Protein 2A6B (pdb70)

B-factor: mean 24.76, std 9.09, range [12.51, 61.25]

Secondary structure (DSSP, 8-state):
----SS--HHHHHHHHHTTHHHHHHHHT-HHHHHHHHT---HHHHHHHHHHHHHHHHHHH--HHHHHH-S-HHHHHHHHHHHHHIIIIIHHHHHHHHHHTT--HHHHHTSPPPHHHHHHHH--HHHHHT-HHHHH--HHHHHHHHHHHT-SSPPPSSHHHHHHHHTT-SHHHHHHHHHHHHHHHHHHTT-TTHHHHHHHHHHHHHHHHHHHHGGG-

Radius of gyration: 16.71 Å; Cα contacts (8 Å, |Δi|>4): 219; chains: 1; bounding box: 31×40×45 Å

Sequence (216 aa):
TQDDYAFQPGLTVGELLKSSQKDWQAAINHRFVKELFAGTIENKVLKDYLIQDYHFFDAFLSLLGACVAHADKLESKLRFAKQLGFLEADEDGYFQKAFKELKVAENDYLEVTLHPVTKAFQDLYSAVASSDYAHLLVLVIAEGLYLDWGSKDLALPEVYIHSEWINLHRGPFFAEEWVQFLVDELNRVGKNREDLTELQQRWNQAVALELAFFDIGYD

Nearest PDB structures (foldseek):
  2a6b-assembly1_A-2  TM=1.005E+00  e=7.314E-29  Streptococcus pneumoniae R6
  1z72-assembly1_A  TM=9.913E-01  e=2.217E-26  Streptococcus pneumoniae TIGR4
  1z72-assembly1_B  TM=9.838E-01  e=2.897E-26  Streptococcus pneumoniae TIGR4
  3mvu-assembly1_A  TM=8.433E-01  e=9.908E-08  Ruegeria sp. TM1040
  1udd-assembly1_D  TM=8.295E-01  e=3.684E-06  Pyrococcus horikoshii OT3

InterPro domains:
  IPR004305 Thiaminase-2/PQQC [PF03070] (22-220)
  IPR016084 Haem oxygenase-like, multi-helical [G3DSA:1.20.910.10] (1-222)
  IPR016084 Haem oxygenase-like, multi-helical [SSF48613] (9-220)
  IPR026285 TenA_E protein [PIRSF003170] (13-219)
  IPR050967 Thiamine Salvage Pathway TenA [PTHR43198] (13-218)

Foldseek 3Di:
DDDFLADQPDLSVVLCPVQVVLLVCLLPDPLLVCLQVVNDDLLLLVQLLLLVVLVVVLLLLCVLCLVQPPDPVSNVLSVVVSVVCVPQVVVLSVVSCVVSVQDPVVSVPDDHDVLSVVLSVLVVLSVVSDNLSSLLCLLVLRSLLRNLADPGHGDDDCNRRSSSVVNYDDVSRVSSNSSSVSNCVVVVDDPVSVVSSVSNNVNSNSSSVSSCRSVD

Solvent-accessible surface area: 9940 Å² total

Organism: Streptococcus pneumoniae (strain ATCC BAA-255 / R6) (NCBI:txid171101)

Structure (mmCIF, N/CA/C/O backbone):
data_2A6B
#
_entry.id   2A6B
#
_cell.length_a   119.908
_cell.length_b   119.908
_cell.length_c   47.105
_cell.angle_alpha   90.000
_cell.angle_beta   90.000
_cell.angle_gamma   90.000
#
_symmetry.space_group_name_H-M   'P 4 21 2'
#
loop_
_entity.id
_entity.type
_entity.pdbx_description
1 polymer 'hypothetical protein spr0628'
2 water water
#
loop_
_atom_site.group_PDB
_atom_site.id
_atom_site.type_symbol
_atom_site.label_atom_id
_atom_site.label_alt_id
_atom_site.label_comp_id
_atom_site.label_asym_id
_atom_site.label_entity_id
_atom_site.label_seq_id
_atom_site.pdbx_PDB_ins_code
_atom_site.Cartn_x
_atom_site.Cartn_y
_atom_site.Cartn_z
_atom_site.occupancy
_atom_site.B_iso_or_equiv
_atom_site.auth_seq_id
_atom_site.auth_comp_id
_atom_site.auth_asym_id
_atom_site.auth_atom_id
_atom_site.pdbx_PDB_model_num
ATOM 1 N N . THR A 1 15 ? 10.853 51.592 3.891 1.00 50.46 3 THR A N 1
ATOM 2 C CA . THR A 1 15 ? 10.903 53.075 4.056 1.00 50.07 3 THR A CA 1
ATOM 3 C C . THR A 1 15 ? 11.699 53.464 5.297 1.00 45.97 3 THR A C 1
ATOM 4 O O . THR A 1 15 ? 12.506 54.395 5.235 1.00 48.23 3 THR A O 1
ATOM 8 N N . GLN A 1 16 ? 11.467 52.770 6.420 1.00 38.94 4 GLN A N 1
ATOM 9 C CA . GLN A 1 16 ? 12.135 53.131 7.665 1.00 34.43 4 GLN A CA 1
ATOM 10 C C . GLN A 1 16 ? 13.634 52.954 7.511 1.00 31.67 4 GLN A C 1
ATOM 11 O O . GLN A 1 16 ? 14.089 51.927 7.027 1.00 32.15 4 GLN A O 1
ATOM 17 N N . ASP A 1 17 ? 14.378 53.978 7.920 1.00 28.29 5 ASP A N 1
ATOM 18 C CA A ASP A 1 17 ? 15.829 53.913 7.901 0.50 24.81 5 ASP A CA 1
ATOM 19 C CA B ASP A 1 17 ? 15.827 53.972 7.920 0.50 25.16 5 ASP A CA 1
ATOM 20 C C . ASP A 1 17 ? 16.303 53.395 9.245 1.00 23.21 5 ASP A C 1
ATOM 21 O O . ASP A 1 17 ? 15.680 53.644 10.287 1.00 23.95 5 ASP A O 1
ATOM 30 N N . TYR A 1 18 ? 17.394 52.637 9.181 1.00 21.40 6 TYR A N 1
ATOM 31 C CA . TYR A 1 18 ? 18.057 52.089 10.350 1.00 19.79 6 TYR A CA 1
ATOM 32 C C . TYR A 1 18 ? 19.554 52.374 10.225 1.00 20.46 6 TYR A C 1
ATOM 33 O O . TYR A 1 18 ? 20.072 52.659 9.140 1.00 20.30 6 TYR A O 1
ATOM 42 N N . ALA A 1 19 ? 20.248 52.263 11.343 1.00 20.07 7 ALA A N 1
ATOM 43 C CA . ALA A 1 19 ? 21.686 52.501 11.388 1.00 20.62 7 ALA A CA 1
ATOM 44 C C . ALA A 1 19 ? 22.482 51.415 10.656 1.00 22.34 7 ALA A C 1
ATOM 45 O O . ALA A 1 19 ? 23.644 51.629 10.334 1.00 28.88 7 ALA A O 1
ATOM 47 N N . PHE A 1 20 ? 21.843 50.279 10.373 1.00 18.98 8 PHE A N 1
ATOM 48 C CA . PHE A 1 20 ? 22.424 49.160 9.608 1.00 17.89 8 PHE A CA 1
ATOM 49 C C . PHE A 1 20 ? 21.562 48.947 8.371 1.00 18.97 8 PHE A C 1
ATOM 50 O O . PHE A 1 20 ? 20.484 49.553 8.250 1.00 18.85 8 PHE A O 1
ATOM 58 N N . GLN A 1 21 ? 22.044 48.115 7.455 1.00 19.23 9 GLN A N 1
ATOM 59 C CA . GLN A 1 21 ? 21.342 47.809 6.183 1.00 18.74 9 GLN A CA 1
ATOM 60 C C . GLN A 1 21 ? 20.646 46.484 6.399 1.00 20.31 9 GLN A C 1
ATOM 61 O O . GLN A 1 21 ? 21.312 45.449 6.521 1.00 20.08 9 GLN A O 1
ATOM 67 N N . PRO A 1 22 ? 19.305 46.506 6.545 1.00 20.74 10 PRO A N 1
ATOM 68 C CA . PRO A 1 22 ? 18.614 45.271 6.927 1.00 20.53 10 PRO A CA 1
ATOM 69 C C . PRO A 1 22 ? 18.639 44.115 5.934 1.00 21.56 10 PRO A C 1
ATOM 70 O O . PRO A 1 22 ? 18.546 42.973 6.344 1.00 20.60 10 PRO A O 1
ATOM 74 N N . GLY A 1 23 ? 18.759 44.369 4.637 1.00 19.89 11 GLY A N 1
ATOM 75 C CA . GLY A 1 23 ? 18.650 43.265 3.686 1.00 19.88 11 GLY A CA 1
ATOM 76 C C . GLY A 1 23 ? 17.264 42.616 3.678 1.00 21.46 11 GLY A C 1
ATOM 77 O O . GLY A 1 23 ? 16.287 43.200 4.127 1.00 23.64 11 GLY A O 1
ATOM 78 N N . LEU A 1 24 ? 17.192 41.388 3.188 1.00 23.52 12 LEU A N 1
ATOM 79 C CA . LEU A 1 24 ? 15.905 40.778 2.891 1.00 23.74 12 LEU A CA 1
ATOM 80 C C . LEU A 1 24 ? 15.211 40.215 4.111 1.00 22.05 12 LEU A C 1
ATOM 81 O O . LEU A 1 24 ? 14.087 40.618 4.424 1.00 23.13 12 LEU A O 1
ATOM 86 N N . THR A 1 25 ? 15.868 39.268 4.780 1.00 20.75 13 THR A N 1
ATOM 87 C CA . THR 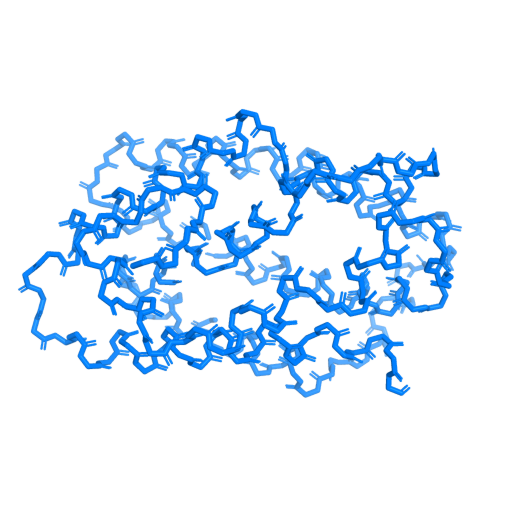A 1 25 ? 15.229 38.570 5.884 1.00 19.70 13 THR A CA 1
ATOM 88 C C . THR A 1 25 ? 15.049 39.465 7.104 1.00 18.94 13 THR A C 1
ATOM 89 O O . THR A 1 25 ? 13.955 39.531 7.665 1.00 18.31 13 THR A O 1
ATOM 93 N N . VAL A 1 26 ? 16.101 40.155 7.516 1.00 18.60 14 VAL A N 1
ATOM 94 C CA . VAL A 1 26 ? 15.971 41.086 8.628 1.00 18.48 14 VAL A CA 1
ATOM 95 C C . VAL A 1 26 ? 14.994 42.232 8.274 1.00 19.84 14 VAL A C 1
ATOM 96 O O . VAL A 1 26 ? 14.191 42.643 9.102 1.00 19.78 14 VAL A O 1
ATOM 100 N N . GLY A 1 27 ? 15.062 42.714 7.045 1.00 20.10 15 GLY A N 1
ATOM 101 C CA . GLY A 1 27 ? 14.100 43.716 6.549 1.00 21.37 15 GLY A CA 1
ATOM 102 C C . GLY A 1 27 ? 12.647 43.277 6.691 1.00 19.38 15 GLY A C 1
ATOM 103 O O . GLY A 1 27 ? 11.799 44.051 7.122 1.00 21.70 15 GLY A O 1
ATOM 104 N N . GLU A 1 28 ? 12.372 42.025 6.360 1.00 18.58 16 GLU A N 1
ATOM 105 C CA . GLU A 1 28 ? 11.024 41.477 6.532 1.00 21.06 16 GLU A CA 1
ATOM 106 C C . GLU A 1 28 ? 10.652 41.382 8.005 1.00 20.77 16 GLU A C 1
ATOM 107 O O . GLU A 1 28 ? 9.554 41.772 8.396 1.00 20.44 16 GLU A O 1
ATOM 113 N N . LEU A 1 29 ? 11.572 40.888 8.834 1.00 19.76 17 LEU A N 1
ATOM 114 C CA . LEU A 1 29 ? 11.287 40.761 10.260 1.00 19.59 17 LEU A CA 1
ATOM 115 C C . LEU A 1 29 ? 10.967 42.103 10.929 1.00 20.85 17 LEU A C 1
ATOM 116 O O . LEU A 1 29 ? 10.110 42.191 11.821 1.00 20.82 17 LEU A O 1
ATOM 121 N N . LEU A 1 30 ? 11.683 43.138 10.521 1.00 18.88 18 LEU A N 1
ATOM 122 C CA . LEU A 1 30 ? 11.512 44.475 11.080 1.00 19.95 18 LEU A CA 1
ATOM 123 C C . LEU A 1 30 ? 10.119 45.067 10.838 1.00 19.24 18 LEU A C 1
ATOM 124 O O . LEU A 1 30 ? 9.642 45.901 11.608 1.00 21.73 18 LEU A O 1
ATOM 129 N N . LYS A 1 31 ? 9.449 44.630 9.785 1.00 20.61 19 LYS A N 1
ATOM 130 C CA . LYS A 1 31 ? 8.199 45.313 9.416 1.00 22.14 19 LYS A CA 1
ATOM 131 C C . LYS A 1 31 ? 7.133 45.239 10.509 1.00 22.18 19 LYS A C 1
ATOM 132 O O . LYS A 1 31 ? 6.367 46.196 10.720 1.00 23.52 19 LYS A O 1
ATOM 138 N N . SER A 1 32 ? 7.065 44.115 11.216 1.00 18.52 20 SER A N 1
ATOM 139 C CA . SER A 1 32 ? 5.992 43.927 12.181 1.00 22.60 20 SER A CA 1
ATOM 140 C C . SER A 1 32 ? 6.322 44.486 13.565 1.00 23.10 20 SER A C 1
ATOM 141 O O . SER A 1 32 ? 5.459 44.504 14.436 1.00 24.99 20 SER A O 1
ATOM 145 N N . SER A 1 33 ? 7.552 44.946 13.779 1.00 19.50 21 SER A N 1
ATOM 146 C CA . SER A 1 33 ? 7.932 45.470 15.099 1.00 18.65 21 SER A CA 1
ATOM 147 C C . SER A 1 33 ? 8.194 46.980 15.103 1.00 18.79 21 SER A C 1
ATOM 148 O O . SER A 1 33 ? 8.742 47.516 16.049 1.00 17.79 21 SER A O 1
ATOM 151 N N . GLN A 1 34 ? 7.797 47.664 14.025 1.00 19.59 22 GLN A N 1
ATOM 152 C CA . GLN A 1 34 ? 8.151 49.075 13.816 1.00 21.38 22 GLN A CA 1
ATOM 153 C C . GLN A 1 34 ? 7.763 50.013 14.926 1.00 20.87 22 GLN A C 1
ATOM 154 O O . GLN A 1 34 ? 8.575 50.854 15.337 1.00 21.07 22 GLN A O 1
ATOM 160 N N . LYS A 1 35 ? 6.522 49.916 15.392 1.00 21.40 23 LYS A N 1
ATOM 161 C CA . LYS A 1 35 ? 6.064 50.822 16.437 1.00 23.95 23 LYS A CA 1
ATOM 162 C C . LYS A 1 35 ? 6.849 50.664 17.735 1.00 20.66 23 LYS A C 1
ATOM 163 O O . LYS A 1 35 ? 7.286 51.672 18.308 1.00 20.72 23 LYS A O 1
ATOM 169 N N . ASP A 1 36 ? 7.074 49.418 18.167 1.00 18.42 24 ASP A N 1
ATOM 170 C CA . ASP A 1 36 ? 7.866 49.146 19.352 1.00 19.32 24 ASP A CA 1
ATOM 171 C C . ASP A 1 36 ? 9.312 49.613 19.173 1.00 18.23 24 ASP A C 1
ATOM 172 O O . ASP A 1 36 ? 9.922 50.165 20.095 1.00 17.11 24 ASP A O 1
ATOM 177 N N . TRP A 1 37 ? 9.860 49.345 17.999 1.00 16.71 25 TRP A N 1
ATOM 178 C CA . TRP A 1 37 ? 11.278 49.684 17.709 1.00 18.10 25 TRP A CA 1
ATOM 179 C C . TRP A 1 37 ? 11.489 51.196 17.815 1.00 17.65 25 TRP A C 1
ATOM 180 O O . TRP A 1 37 ? 12.384 51.679 18.505 1.00 17.41 25 TRP A O 1
ATOM 191 N N . GLN A 1 38 ? 10.632 51.956 17.143 1.00 18.50 26 GLN A N 1
ATOM 192 C CA . GLN A 1 38 ? 10.753 53.415 17.165 1.00 17.20 26 GLN A CA 1
ATOM 193 C C . GLN A 1 38 ? 10.510 53.978 18.546 1.00 19.95 26 GLN A C 1
ATOM 194 O O . GLN A 1 38 ? 11.203 54.900 18.958 1.00 21.71 26 GLN A O 1
ATOM 200 N N . ALA A 1 39 ? 9.553 53.405 19.282 1.00 19.18 27 ALA A N 1
ATOM 201 C CA . ALA A 1 39 ? 9.276 53.842 20.660 1.00 20.02 27 ALA A CA 1
ATOM 202 C C . ALA A 1 39 ? 10.471 53.604 21.561 1.00 19.92 27 ALA A C 1
ATOM 203 O O . ALA A 1 39 ? 10.737 54.379 22.493 1.00 19.87 27 ALA A O 1
ATOM 205 N N . ALA A 1 40 ? 11.178 52.498 21.328 1.00 17.34 28 ALA A N 1
ATOM 206 C CA . ALA A 1 40 ? 12.347 52.147 22.139 1.00 17.71 28 ALA A CA 1
ATOM 207 C C . ALA A 1 40 ? 13.508 53.093 21.864 1.00 17.93 28 ALA A C 1
ATOM 208 O O . ALA A 1 40 ? 14.119 53.622 22.803 1.00 20.16 28 ALA A O 1
ATOM 210 N N . ILE A 1 41 ? 13.808 53.335 20.593 1.00 17.05 29 ILE A N 1
ATOM 211 C CA . ILE A 1 41 ? 14.988 54.162 20.304 1.00 19.29 29 ILE A CA 1
ATOM 212 C C . ILE A 1 41 ? 14.767 55.638 20.630 1.00 20.00 29 ILE A C 1
ATOM 213 O O . ILE A 1 41 ? 15.752 56.378 20.757 1.00 21.96 29 ILE A O 1
ATOM 218 N N . ASN A 1 42 ? 13.507 56.035 20.808 1.00 19.10 30 ASN A N 1
ATOM 219 C CA . ASN A 1 42 ? 13.151 57.398 21.189 1.00 20.06 30 ASN A CA 1
ATOM 220 C C . ASN A 1 42 ? 12.614 57.484 22.602 1.00 20.08 30 ASN A C 1
ATOM 221 O O . ASN A 1 42 ? 11.950 58.444 22.988 1.00 20.42 30 ASN A O 1
ATOM 226 N N . HIS A 1 43 ? 12.950 56.498 23.412 1.00 18.85 31 HIS A N 1
ATOM 227 C CA . HIS A 1 43 ? 12.480 56.442 24.780 1.00 17.98 31 HIS A CA 1
ATOM 228 C C . HIS A 1 43 ? 13.095 57.560 25.601 1.00 17.27 31 HIS A C 1
ATOM 229 O O . HIS A 1 43 ? 14.223 57.995 25.358 1.00 16.30 31 HIS A O 1
ATOM 236 N N . ARG A 1 44 ? 12.335 57.996 26.592 1.00 18.97 32 ARG A N 1
ATOM 237 C CA . ARG A 1 44 ? 12.837 58.903 27.617 1.00 19.90 32 ARG A CA 1
ATOM 238 C C . ARG A 1 44 ? 14.221 58.564 28.149 1.00 18.35 32 ARG A C 1
ATOM 239 O O . ARG A 1 44 ? 15.055 59.451 28.369 1.00 17.06 32 ARG A O 1
ATOM 247 N N . PHE A 1 45 ? 14.470 57.284 28.422 1.00 17.81 33 PHE A N 1
ATOM 248 C CA . PHE A 1 45 ? 15.794 56.840 28.874 1.00 16.40 33 PHE A CA 1
ATOM 249 C C . PHE A 1 45 ? 16.909 57.334 27.945 1.00 15.07 33 PHE A C 1
ATOM 250 O O . PHE A 1 45 ? 17.929 57.889 28.388 1.00 15.10 33 PHE A O 1
ATOM 258 N N . VAL A 1 46 ? 16.717 57.120 26.648 1.00 15.91 34 VAL A N 1
ATOM 259 C CA . VAL A 1 46 ? 17.709 57.471 25.624 1.00 16.23 34 VAL A CA 1
ATOM 260 C C . VAL A 1 46 ? 17.897 58.979 25.566 1.00 16.81 34 VAL A C 1
ATOM 261 O O . VAL A 1 46 ? 19.027 59.473 25.568 1.00 16.72 34 VAL A O 1
ATOM 265 N N . LYS A 1 47 ? 16.775 59.701 25.554 1.00 17.68 35 LYS A N 1
ATOM 266 C CA . LYS A 1 47 ? 16.798 61.177 25.574 1.00 17.22 35 LYS A CA 1
ATOM 267 C C . LYS A 1 47 ? 17.564 61.735 26.759 1.00 16.51 35 LYS A C 1
ATOM 268 O O . LYS A 1 47 ? 18.448 62.574 26.601 1.00 16.60 35 LYS A O 1
ATOM 274 N N . GLU A 1 48 ? 17.251 61.244 27.946 1.00 15.41 36 GLU A N 1
ATOM 275 C CA . GLU A 1 48 ? 17.894 61.732 29.184 1.00 17.20 36 GLU A CA 1
ATOM 276 C C . GLU A 1 48 ? 19.362 61.300 29.316 1.00 15.93 36 GLU A C 1
ATOM 277 O O . GLU A 1 48 ? 20.181 62.043 29.860 1.00 15.59 36 GLU A O 1
ATOM 283 N N . LEU A 1 49 ? 19.701 60.120 28.794 1.00 14.04 37 LEU A N 1
ATOM 284 C CA . LEU A 1 49 ? 21.081 59.674 28.765 1.00 15.72 37 LEU A CA 1
ATOM 285 C C . LEU A 1 49 ? 21.917 60.598 27.880 1.00 14.92 37 LEU A C 1
ATOM 286 O O . LEU A 1 49 ? 22.958 61.088 28.302 1.00 16.92 37 LEU A O 1
ATOM 291 N N . PHE A 1 50 ? 21.446 60.848 26.669 1.00 15.17 38 PHE A N 1
ATOM 292 C CA . PHE A 1 50 ? 22.184 61.732 25.757 1.00 14.78 38 PHE A CA 1
ATOM 293 C C . PHE A 1 50 ? 22.314 63.173 26.296 1.00 15.02 38 PHE A C 1
ATOM 294 O O . PHE A 1 50 ? 23.311 63.869 26.042 1.00 15.45 38 PHE A O 1
ATOM 302 N N . ALA A 1 51 ? 21.302 63.633 27.016 1.00 15.26 39 ALA A N 1
ATOM 303 C CA . ALA A 1 51 ? 21.309 64.984 27.591 1.00 16.66 39 ALA A CA 1
ATOM 304 C C . ALA A 1 51 ? 22.160 65.079 28.853 1.00 15.31 39 ALA A C 1
ATOM 305 O O . ALA A 1 51 ? 22.486 66.173 29.299 1.00 15.68 39 ALA A O 1
ATOM 307 N N . GLY A 1 52 ? 22.503 63.939 29.428 1.00 15.48 40 GLY A N 1
ATOM 308 C CA . GLY A 1 52 ? 23.157 63.928 30.740 1.00 16.29 40 GLY A CA 1
ATOM 309 C C . GLY A 1 52 ? 22.276 64.275 31.918 1.00 18.91 40 GLY A C 1
ATOM 310 O O . GLY A 1 52 ? 22.768 64.524 33.013 1.00 19.63 40 GLY A O 1
ATOM 311 N N . THR A 1 53 ? 20.966 64.271 31.706 1.00 16.96 41 THR A N 1
ATOM 312 C CA . THR A 1 53 ? 20.000 64.677 32.718 1.00 15.17 41 THR A CA 1
ATOM 313 C C . THR A 1 53 ? 19.410 63.502 33.491 1.00 15.47 41 THR A C 1
ATOM 314 O O . THR A 1 53 ? 18.691 63.705 34.482 1.00 16.62 41 THR A O 1
ATOM 318 N N . ILE A 1 54 ? 19.690 62.283 33.053 1.00 16.37 42 ILE A N 1
ATOM 319 C CA . ILE A 1 54 ? 19.139 61.092 33.685 1.00 16.92 42 ILE A CA 1
ATOM 320 C C . ILE A 1 54 ? 19.521 61.034 35.168 1.00 18.00 42 ILE A C 1
ATOM 321 O O . ILE A 1 54 ? 20.700 61.288 35.532 1.00 17.20 42 ILE A O 1
ATOM 326 N N . GLU A 1 55 ? 18.533 60.770 36.020 1.00 18.33 43 GLU A N 1
ATOM 327 C CA . GLU A 1 55 ? 18.788 60.650 37.468 1.00 22.72 43 GLU A CA 1
ATOM 328 C C . GLU A 1 55 ? 19.652 59.417 37.753 1.00 18.82 43 GLU A C 1
ATOM 329 O O . GLU A 1 55 ? 19.465 58.381 37.131 1.00 19.36 43 GLU A O 1
ATOM 335 N N . ASN A 1 56 ? 20.592 59.538 38.696 1.00 18.56 44 ASN A N 1
ATOM 336 C CA . ASN A 1 56 ? 21.392 58.392 39.088 1.00 19.21 44 ASN A CA 1
ATOM 337 C C . ASN A 1 56 ? 20.557 57.177 39.481 1.00 18.66 44 ASN A C 1
ATOM 338 O O . ASN A 1 56 ? 20.925 56.049 39.135 1.00 19.73 44 ASN A O 1
ATOM 343 N N . LYS A 1 57 ? 19.461 57.384 40.210 1.00 21.41 45 LYS A N 1
ATOM 344 C CA . LYS A 1 57 ? 18.639 56.262 40.662 1.00 21.25 45 LYS A CA 1
ATOM 345 C C . LYS A 1 57 ? 18.070 55.503 39.463 1.00 19.54 45 LYS A C 1
ATOM 346 O O . LYS A 1 57 ? 17.981 54.290 39.499 1.00 21.49 45 LYS A O 1
ATOM 349 N N . VAL A 1 58 ? 17.668 56.224 38.424 1.00 17.49 46 VAL A N 1
ATOM 350 C CA . VAL A 1 58 ? 17.113 55.591 37.227 1.00 18.76 46 VAL A CA 1
ATOM 351 C C . VAL A 1 58 ? 18.181 54.783 36.487 1.00 19.85 46 VAL A C 1
ATOM 352 O O . VAL A 1 58 ? 17.944 53.612 36.114 1.00 17.30 46 VAL A O 1
ATOM 356 N N . LEU A 1 59 ? 19.355 55.381 36.280 1.00 18.00 47 LEU A N 1
ATOM 357 C CA . LEU A 1 59 ? 20.458 54.687 35.596 1.00 19.04 47 LEU A CA 1
ATOM 358 C C . LEU A 1 59 ? 20.924 53.461 36.395 1.00 19.24 47 LEU A C 1
ATOM 359 O O . LEU A 1 59 ? 21.169 52.402 35.826 1.00 18.03 47 LEU A O 1
ATOM 364 N N . LYS A 1 60 ? 21.025 53.615 37.707 1.00 18.77 48 LYS A N 1
ATOM 365 C CA . LYS A 1 60 ? 21.428 52.525 38.597 1.00 20.89 48 LYS A CA 1
ATOM 366 C C . LYS A 1 60 ? 20.472 51.350 38.490 1.00 17.44 48 LYS A C 1
ATOM 367 O O . LYS A 1 60 ? 20.880 50.200 38.377 1.00 17.61 48 LYS A O 1
ATOM 373 N N . ASP A 1 61 ? 19.183 51.634 38.551 1.00 18.18 49 ASP A N 1
ATOM 374 C CA . ASP A 1 61 ? 18.193 50.561 38.504 1.00 18.96 49 ASP A CA 1
ATOM 375 C C . ASP A 1 61 ? 18.235 49.846 37.182 1.00 18.17 49 ASP A C 1
ATOM 376 O O . ASP A 1 61 ? 18.175 48.615 37.124 1.00 17.97 49 ASP A O 1
ATOM 381 N N . TYR A 1 62 ? 18.360 50.617 36.102 1.00 15.98 50 TYR A N 1
ATOM 382 C CA . TYR A 1 62 ? 18.516 50.056 34.761 1.00 16.76 50 TYR A CA 1
ATOM 383 C C . TYR A 1 62 ? 19.774 49.193 34.668 1.00 15.71 50 TYR A C 1
ATOM 384 O O . TYR A 1 62 ? 19.726 48.082 34.118 1.00 16.53 50 TYR A O 1
ATOM 393 N N . LEU A 1 63 ? 20.897 49.709 35.174 1.00 16.79 51 LEU A N 1
ATOM 394 C CA . LEU A 1 63 ? 22.164 48.957 35.047 1.00 16.40 51 LEU A CA 1
ATOM 395 C C . LEU A 1 63 ? 22.181 47.675 35.868 1.00 15.38 51 LEU A C 1
ATOM 396 O O . LEU A 1 63 ? 22.745 46.659 35.435 1.00 15.90 51 LEU A O 1
ATOM 401 N N . ILE A 1 64 ? 21.577 47.705 37.049 1.00 15.80 52 ILE A N 1
ATOM 402 C CA . ILE A 1 64 ? 21.461 46.480 37.837 1.00 18.08 52 ILE A CA 1
ATOM 403 C C . ILE A 1 64 ? 20.671 45.395 37.082 1.00 18.49 52 ILE A C 1
ATOM 404 O O . ILE A 1 64 ? 21.115 44.258 36.974 1.00 18.24 52 ILE A O 1
ATOM 409 N N . GLN A 1 65 ? 19.520 45.760 36.517 1.00 17.81 53 GLN A N 1
ATOM 410 C CA . GLN A 1 65 ? 18.768 44.794 35.721 1.00 19.07 53 GLN A CA 1
ATOM 411 C C . GLN A 1 65 ? 19.523 44.414 34.472 1.00 19.04 53 GLN A C 1
ATOM 412 O O . GLN A 1 65 ? 19.530 43.252 34.059 1.00 19.62 53 GLN A O 1
ATOM 418 N N . ASP A 1 66 ? 20.188 45.386 33.842 1.00 16.34 54 ASP A N 1
ATOM 419 C CA . ASP A 1 66 ? 20.926 45.109 32.614 1.00 17.93 54 ASP A CA 1
ATOM 420 C C . ASP A 1 66 ? 22.125 44.176 32.826 1.00 19.90 54 ASP A C 1
ATOM 421 O O . ASP A 1 66 ? 22.514 43.455 31.907 1.00 24.25 54 ASP A O 1
ATOM 426 N N . TYR A 1 67 ? 22.692 44.153 34.025 1.00 16.35 55 TYR A N 1
ATOM 427 C CA . TYR A 1 67 ? 23.836 43.269 34.268 1.00 17.60 55 TYR A CA 1
ATOM 428 C C . TYR A 1 67 ? 23.359 41.808 34.300 1.00 22.96 55 TYR A C 1
ATOM 429 O O . TYR A 1 67 ? 24.073 40.902 33.905 1.00 24.33 55 TYR A O 1
ATOM 438 N N . HIS A 1 68 ? 22.111 41.586 34.671 1.00 23.09 56 HIS A N 1
ATOM 439 C CA . HIS A 1 68 ? 21.499 40.260 34.386 1.00 23.96 56 HIS A CA 1
ATOM 440 C C . HIS A 1 68 ? 21.213 39.947 32.929 1.00 24.25 56 HIS A C 1
ATOM 441 O O . HIS A 1 68 ? 21.368 38.795 32.475 1.00 25.61 56 HIS A O 1
ATOM 448 N N . PHE A 1 69 ? 20.821 40.935 32.161 1.00 23.56 57 PHE A N 1
ATOM 449 C CA . PHE A 1 69 ? 20.710 40.781 30.700 1.00 25.57 57 PHE A CA 1
ATOM 450 C C . PHE A 1 69 ? 22.064 40.378 30.115 1.00 28.05 57 PHE A C 1
ATOM 451 O O . PHE A 1 69 ? 22.192 39.366 29.416 1.00 28.84 57 PHE A O 1
ATOM 459 N N . PHE A 1 70 ? 23.095 41.135 30.470 1.00 27.99 58 PHE A N 1
ATOM 460 C CA . PHE A 1 70 ? 24.481 40.859 30.044 1.00 25.49 58 PHE A CA 1
ATOM 461 C C . PHE A 1 70 ? 24.957 39.398 30.300 1.00 24.48 58 PHE A C 1
ATOM 462 O O . PHE A 1 70 ? 25.576 38.774 29.451 1.00 24.08 58 PHE A O 1
ATOM 470 N N . ASP A 1 71 ? 24.638 38.848 31.446 1.00 21.35 59 ASP A N 1
ATOM 471 C CA . ASP A 1 71 ? 24.915 37.441 31.808 1.00 22.27 59 ASP A CA 1
ATOM 472 C C . ASP A 1 71 ? 24.332 36.397 30.794 1.00 24.85 59 ASP A C 1
ATOM 473 O O . ASP A 1 71 ? 25.026 35.522 30.237 1.00 23.09 59 ASP A O 1
ATOM 478 N N . ALA A 1 72 ? 23.042 36.548 30.504 1.00 21.50 60 ALA A N 1
ATOM 479 C CA . ALA A 1 72 ? 22.371 35.714 29.507 1.00 20.65 60 ALA A CA 1
ATOM 480 C C . ALA A 1 72 ? 22.871 36.097 28.102 1.00 19.37 60 ALA A C 1
ATOM 481 O O . ALA A 1 72 ? 22.963 35.257 27.196 1.00 19.91 60 ALA A O 1
ATOM 483 N N . PHE A 1 73 ? 23.227 37.351 27.907 1.00 18.76 61 PHE A N 1
ATOM 484 C CA . PHE A 1 73 ? 23.694 37.824 26.625 1.00 19.64 61 PHE A CA 1
ATOM 485 C C . PHE A 1 73 ? 25.043 37.171 26.264 1.00 19.20 61 PHE A C 1
ATOM 486 O O . PHE A 1 73 ? 25.241 36.675 25.130 1.00 21.85 61 PHE A O 1
ATOM 494 N N . LEU A 1 74 ? 25.954 37.103 27.231 1.00 19.22 62 LEU A N 1
ATOM 495 C CA . LEU A 1 74 ? 27.214 36.402 26.985 1.00 18.85 62 LEU A CA 1
ATOM 496 C C . LEU A 1 74 ? 26.937 34.971 26.599 1.00 17.55 62 LEU A C 1
ATOM 497 O O . LEU A 1 74 ? 27.606 34.433 25.710 1.00 17.75 62 LEU A O 1
ATOM 502 N N . SER A 1 75 ? 25.971 34.342 27.269 1.00 17.85 63 SER A N 1
ATOM 503 C CA . SER A 1 75 ? 25.639 32.945 26.978 1.00 17.02 63 SER A CA 1
ATOM 504 C C . SER A 1 75 ? 25.167 32.780 25.539 1.00 17.67 63 SER A C 1
ATOM 505 O O . SER A 1 75 ? 25.503 31.790 24.874 1.00 17.38 63 SER A O 1
ATOM 516 N N . LEU A 1 77 ? 26.067 34.645 22.977 1.00 17.47 65 LEU A N 1
ATOM 517 C CA A LEU A 1 77 ? 27.268 34.749 22.145 0.70 18.51 65 LEU A CA 1
ATOM 518 C CA B LEU A 1 77 ? 27.277 34.743 22.152 0.30 17.50 65 LEU A CA 1
ATOM 519 C C . LEU A 1 77 ? 28.058 33.445 22.187 1.00 17.27 65 LEU A C 1
ATOM 520 O O . LEU A 1 77 ? 28.549 32.972 21.129 1.00 17.44 65 LEU A O 1
ATOM 529 N N . GLY A 1 78 ? 28.208 32.869 23.381 1.00 15.26 66 GLY A N 1
ATOM 530 C CA . GLY A 1 78 ? 28.867 31.587 23.512 1.00 14.83 66 GLY A CA 1
ATOM 531 C C . GLY A 1 78 ? 28.201 30.486 22.656 1.00 15.01 66 GLY A C 1
ATOM 532 O O . GLY A 1 78 ? 28.873 29.671 21.985 1.00 15.24 66 GLY A O 1
ATOM 533 N N . ALA A 1 79 ? 26.871 30.428 22.741 1.00 16.61 67 ALA A N 1
ATOM 534 C CA . ALA A 1 79 ? 26.108 29.465 21.971 1.00 16.73 67 ALA A CA 1
ATOM 535 C C . ALA A 1 79 ? 26.310 29.647 20.476 1.00 18.00 67 ALA A C 1
ATOM 536 O O . ALA A 1 79 ? 26.285 28.664 19.751 1.00 18.55 67 ALA A O 1
ATOM 538 N N . CYS A 1 80 ? 26.521 30.881 20.028 1.00 17.50 68 CYS A N 1
ATOM 539 C CA . CYS A 1 80 ? 26.850 31.134 18.610 1.00 16.45 68 CYS A CA 1
ATOM 540 C C . CYS A 1 80 ? 28.234 30.624 18.258 1.00 17.71 68 CYS A C 1
ATOM 541 O O . CYS A 1 80 ? 28.445 30.060 17.173 1.00 19.86 68 CYS A O 1
ATOM 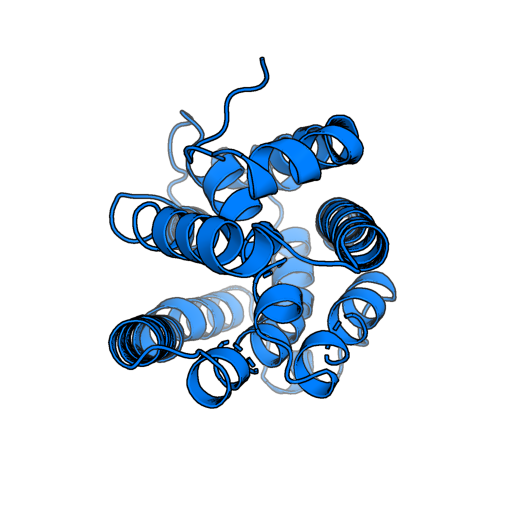544 N N . VAL A 1 81 ? 29.198 30.807 19.159 1.00 18.01 69 VAL A N 1
ATOM 545 C CA . VAL A 1 81 ? 30.517 30.182 18.907 1.00 16.93 69 VAL A CA 1
ATOM 546 C C . VAL A 1 81 ? 30.316 28.657 18.797 1.00 17.42 69 VAL A C 1
ATOM 547 O O . VAL A 1 81 ? 30.926 27.996 17.965 1.00 18.06 69 VAL A O 1
ATOM 551 N N . ALA A 1 82 ? 29.477 28.091 19.671 1.00 15.97 70 ALA A N 1
ATOM 552 C CA . ALA A 1 82 ? 29.273 26.653 19.676 1.00 16.88 70 ALA A CA 1
ATOM 553 C C . ALA A 1 82 ? 28.549 26.164 18.424 1.00 17.27 70 ALA A C 1
ATOM 554 O O . ALA A 1 82 ? 28.844 25.050 17.945 1.00 20.54 70 ALA A O 1
ATOM 556 N N . HIS A 1 83 ? 27.594 26.948 17.940 1.00 17.24 71 HIS A N 1
ATOM 557 C CA . HIS A 1 83 ? 26.642 26.474 16.903 1.00 19.01 71 HIS A CA 1
ATOM 558 C C . HIS A 1 83 ? 26.697 27.157 15.549 1.00 20.70 71 HIS A C 1
ATOM 559 O O . HIS A 1 83 ? 26.002 26.735 14.624 1.00 23.03 71 HIS A O 1
ATOM 566 N N . ALA A 1 84 ? 27.533 28.164 15.387 1.00 20.41 72 ALA A N 1
ATOM 567 C CA . ALA A 1 84 ? 27.690 28.771 14.070 1.00 21.58 72 ALA A CA 1
ATOM 568 C C . ALA A 1 84 ? 28.299 27.737 13.113 1.00 22.56 72 ALA A C 1
ATOM 569 O O . ALA A 1 84 ? 29.048 26.846 13.528 1.00 23.95 72 ALA A O 1
ATOM 571 N N . ASP A 1 85 ? 27.949 27.850 11.835 1.00 22.61 73 ASP A N 1
ATOM 572 C CA . ASP A 1 85 ? 28.328 26.850 10.854 1.00 22.36 73 ASP A CA 1
ATOM 573 C C . ASP A 1 85 ? 29.621 27.184 10.106 1.00 23.76 73 ASP A C 1
ATOM 574 O O . ASP A 1 85 ? 30.081 26.395 9.263 1.00 23.91 73 ASP A O 1
ATOM 579 N N . LYS A 1 86 ? 30.203 28.346 10.399 1.00 20.25 74 LYS A N 1
ATOM 580 C CA . LYS A 1 86 ? 31.435 28.794 9.760 1.00 20.41 74 LYS A CA 1
ATOM 581 C C . LYS A 1 86 ? 32.482 29.173 10.798 1.00 18.79 74 LYS A C 1
ATOM 582 O O . LYS A 1 86 ? 32.214 29.945 11.725 1.00 17.95 74 LYS A O 1
ATOM 586 N N . LEU A 1 87 ? 33.704 28.701 10.608 1.00 18.08 75 LEU A N 1
ATOM 587 C CA . LEU A 1 87 ? 34.800 29.062 11.511 1.00 19.34 75 LEU A CA 1
ATOM 588 C C . LEU A 1 87 ? 35.010 30.572 11.567 1.00 19.66 75 LEU A C 1
ATOM 589 O O . LEU A 1 87 ? 35.225 31.150 12.620 1.00 16.02 75 LEU A O 1
ATOM 594 N N . GLU A 1 88 ? 34.921 31.242 10.423 1.00 17.18 76 GLU A N 1
ATOM 595 C CA . GLU A 1 88 ? 35.087 32.697 10.434 1.00 21.24 76 GLU A CA 1
ATOM 596 C C . GLU A 1 88 ? 34.059 33.399 11.345 1.00 17.45 76 GLU A C 1
ATOM 597 O O . GLU A 1 88 ? 34.365 34.395 12.015 1.00 17.74 76 GLU A O 1
ATOM 603 N N . SER A 1 89 ? 32.828 32.895 11.334 1.00 16.39 77 SER A N 1
ATOM 604 C CA . SER A 1 89 ? 31.787 33.422 12.188 1.00 15.39 77 SER A CA 1
ATOM 605 C C . SER A 1 89 ? 32.079 33.153 13.667 1.00 16.02 77 SER A C 1
ATOM 606 O O . SER A 1 89 ? 31.977 34.049 14.505 1.00 16.51 77 SER A O 1
ATOM 609 N N . LYS A 1 90 ? 32.465 31.922 13.974 1.00 15.44 78 LYS A N 1
ATOM 610 C CA . LYS A 1 90 ? 32.887 31.603 15.355 1.00 15.13 78 LYS A CA 1
ATOM 611 C C . LYS A 1 90 ? 33.939 32.573 15.874 1.00 16.71 78 LYS A C 1
ATOM 612 O O . LYS A 1 90 ? 33.873 33.040 17.003 1.00 17.03 78 LYS A O 1
ATOM 619 N N . LEU A 1 91 ? 34.943 32.832 15.051 1.00 16.50 79 LEU A N 1
ATOM 620 C CA . LEU A 1 91 ? 36.040 33.742 15.417 1.00 14.69 79 LEU A CA 1
ATOM 621 C C . LEU A 1 91 ? 35.561 35.179 15.652 1.00 15.47 79 LEU A C 1
ATOM 622 O O . LEU A 1 91 ? 36.027 35.858 16.576 1.00 16.89 79 LEU A O 1
ATOM 627 N N . ARG A 1 92 ? 34.585 35.628 14.878 1.00 16.14 80 ARG A N 1
ATOM 628 C CA . ARG A 1 92 ? 34.054 36.978 15.101 1.00 15.94 80 ARG A CA 1
ATOM 629 C C . ARG A 1 92 ? 33.288 37.064 16.403 1.00 16.38 80 ARG A C 1
ATOM 630 O O . ARG A 1 92 ? 33.401 38.052 17.125 1.00 16.33 80 ARG A O 1
ATOM 638 N N . PHE A 1 93 ? 32.523 36.030 16.726 1.00 16.40 81 PHE A N 1
ATOM 639 C CA . PHE A 1 93 ? 31.886 35.949 18.051 1.00 16.02 81 PHE A CA 1
ATOM 640 C C . PHE A 1 93 ? 32.912 35.912 19.185 1.00 16.34 81 PHE A C 1
ATOM 641 O O . PHE A 1 93 ? 32.759 36.584 20.234 1.00 16.38 81 PHE A O 1
ATOM 649 N N . ALA A 1 94 ? 33.983 35.131 18.981 1.00 15.51 82 ALA A N 1
ATOM 650 C CA . ALA A 1 94 ? 35.056 35.044 19.971 1.00 15.74 82 ALA A CA 1
ATOM 651 C C . ALA A 1 94 ? 35.683 36.438 20.197 1.00 16.68 82 ALA A C 1
ATOM 652 O O . ALA A 1 94 ? 35.969 36.821 21.301 1.00 17.01 82 ALA A O 1
ATOM 654 N N . LYS A 1 95 ? 35.925 37.183 19.126 1.00 15.33 83 LYS A N 1
ATOM 655 C CA . LYS A 1 95 ? 36.454 38.527 19.228 1.00 17.24 83 LYS A CA 1
ATOM 656 C C . LYS A 1 95 ? 35.522 39.408 20.036 1.00 19.73 83 LYS A C 1
ATOM 657 O O . LYS A 1 95 ? 35.967 40.159 20.902 1.00 17.43 83 LYS A O 1
ATOM 663 N N . GLN A 1 96 ? 34.227 39.340 19.746 1.00 17.36 84 GLN A N 1
ATOM 664 C CA . GLN A 1 96 ? 33.271 40.194 20.487 1.00 16.33 84 GLN A CA 1
ATOM 665 C C . GLN A 1 96 ? 33.213 39.836 21.958 1.00 16.94 84 GLN A C 1
ATOM 666 O O . GLN A 1 96 ? 33.080 40.726 22.807 1.00 18.22 84 GLN A O 1
ATOM 672 N N . LEU A 1 97 ? 33.274 38.528 22.272 1.00 16.73 85 LEU A N 1
ATOM 673 C CA . LEU A 1 97 ? 33.316 38.097 23.669 1.00 16.19 85 LEU A CA 1
ATOM 674 C C . LEU A 1 97 ? 34.517 38.669 24.413 1.00 15.94 85 LEU A C 1
ATOM 675 O O . LEU A 1 97 ? 34.404 39.103 25.550 1.00 16.42 85 LEU A O 1
ATOM 680 N N . GLY A 1 98 ? 35.676 38.707 23.783 1.00 16.16 86 GLY A N 1
ATOM 681 C CA . GLY A 1 98 ? 36.831 39.327 24.409 1.00 16.41 86 GLY A CA 1
ATOM 682 C C . GLY A 1 98 ? 36.627 40.814 24.661 1.00 16.37 86 GLY A C 1
ATOM 683 O O . GLY A 1 98 ? 36.994 41.341 25.725 1.00 19.81 86 GLY A O 1
ATOM 684 N N . PHE A 1 99 ? 36.002 41.498 23.707 1.00 17.36 87 PHE A N 1
ATOM 685 C CA . PHE A 1 99 ? 35.679 42.925 23.892 1.00 19.59 87 PHE A CA 1
ATOM 686 C C . PHE A 1 99 ? 34.729 43.166 25.059 1.00 20.03 87 PHE A C 1
ATOM 687 O O . PHE A 1 99 ? 34.953 44.042 25.892 1.00 22.33 87 PHE A O 1
ATOM 695 N N . LEU A 1 100 ? 33.678 42.368 25.136 1.00 18.48 88 LEU A N 1
ATOM 696 C CA . LEU A 1 100 ? 32.689 42.478 26.195 1.00 19.74 88 LEU A CA 1
ATOM 697 C C . LEU A 1 100 ? 33.299 42.225 27.577 1.00 21.31 88 LEU A C 1
ATOM 698 O O . LEU A 1 100 ? 32.972 42.925 28.548 1.00 21.21 88 LEU A O 1
ATOM 703 N N . GLU A 1 101 ? 34.213 41.257 27.688 1.00 17.59 89 GLU A N 1
ATOM 704 C CA . GLU A 1 101 ? 34.842 40.982 28.982 1.00 19.06 89 GLU A CA 1
ATOM 705 C C . GLU A 1 101 ? 35.731 42.122 29.419 1.00 19.48 89 GLU A C 1
ATOM 706 O O . GLU A 1 101 ? 35.872 42.397 30.609 1.00 22.16 89 GLU A O 1
ATOM 712 N N . ALA A 1 102 ? 36.374 42.767 28.450 1.00 20.52 90 ALA A N 1
ATOM 713 C CA . ALA A 1 102 ? 37.311 43.833 28.759 1.00 21.40 90 ALA A CA 1
ATOM 714 C C . ALA A 1 102 ? 36.509 45.127 28.925 1.00 23.93 90 ALA A C 1
ATOM 715 O O . ALA A 1 102 ? 36.358 45.668 30.025 1.00 28.92 90 ALA A O 1
ATOM 717 N N . ASP A 1 103 ? 35.900 45.591 27.853 1.00 21.98 91 ASP A N 1
ATOM 718 C CA . ASP A 1 103 ? 35.375 46.944 27.885 1.00 22.21 91 ASP A CA 1
ATOM 719 C C . ASP A 1 103 ? 33.998 47.069 28.494 1.00 21.34 91 ASP A C 1
ATOM 720 O O . ASP A 1 103 ? 33.710 48.047 29.204 1.00 23.76 91 ASP A O 1
ATOM 725 N N . GLU A 1 104 ? 33.093 46.150 28.179 1.00 19.35 92 GLU A N 1
ATOM 726 C CA . GLU A 1 104 ? 31.732 46.291 28.701 1.00 19.97 92 GLU A CA 1
ATOM 727 C C . GLU A 1 104 ? 31.617 45.898 30.177 1.00 18.76 92 GLU A C 1
ATOM 728 O O . GLU A 1 104 ? 31.066 46.652 30.985 1.00 18.58 92 GLU A O 1
ATOM 734 N N . ASP A 1 105 ? 32.168 44.745 30.569 1.00 19.00 93 ASP A N 1
ATOM 735 C CA . ASP A 1 105 ? 32.223 44.426 31.966 1.00 18.00 93 ASP A CA 1
ATOM 736 C C . ASP A 1 105 ? 32.995 45.479 32.719 1.00 18.16 93 ASP A C 1
ATOM 737 O O . ASP A 1 105 ? 32.631 45.786 33.839 1.00 19.09 93 ASP A O 1
ATOM 742 N N . GLY A 1 106 ? 34.068 46.033 32.138 1.00 17.84 94 GLY A N 1
ATOM 743 C CA . GLY A 1 106 ? 34.813 47.095 32.814 1.00 17.60 94 GLY A CA 1
ATOM 744 C C . GLY A 1 106 ? 33.947 48.311 33.147 1.00 17.18 94 GLY A C 1
ATOM 745 O O . GLY A 1 106 ? 34.037 48.900 34.245 1.00 19.11 94 GLY A O 1
ATOM 746 N N . TYR A 1 107 ? 33.108 48.676 32.184 1.00 16.70 95 TYR A N 1
ATOM 747 C CA . TYR A 1 107 ? 32.148 49.777 32.376 1.00 17.22 95 TYR A CA 1
ATOM 748 C C . TYR A 1 107 ? 31.219 49.461 33.527 1.00 18.09 95 TYR A C 1
ATOM 749 O O . TYR A 1 107 ? 31.021 50.272 34.444 1.00 16.70 95 TYR A O 1
ATOM 758 N N . PHE A 1 108 ? 30.619 48.278 33.493 1.00 16.77 96 PHE A N 1
ATOM 759 C CA . PHE A 1 108 ? 29.713 47.931 34.572 1.00 15.31 96 PHE A CA 1
ATOM 760 C C . PHE A 1 108 ? 30.379 48.070 35.940 1.00 15.39 96 PHE A C 1
ATOM 761 O O . PHE A 1 108 ? 29.795 48.636 36.867 1.00 17.59 96 PHE A O 1
ATOM 769 N N . GLN A 1 109 ? 31.611 47.585 36.094 1.00 16.82 97 GLN A N 1
ATOM 770 C CA . GLN A 1 109 ? 32.270 47.623 37.406 1.00 19.22 97 GLN A CA 1
ATOM 771 C C . GLN A 1 109 ? 32.546 49.059 37.864 1.00 19.54 97 GLN A C 1
ATOM 772 O O . GLN A 1 109 ? 32.335 49.415 39.013 1.00 19.80 97 GLN A O 1
ATOM 778 N N . LYS A 1 110 ? 32.973 49.894 36.926 1.00 17.71 98 LYS A N 1
ATOM 779 C CA . LYS A 1 110 ? 33.190 51.318 37.194 1.00 19.83 98 LYS A CA 1
ATOM 780 C C . LYS A 1 110 ? 31.877 52.024 37.507 1.00 17.72 98 LYS A C 1
ATOM 781 O O . LYS A 1 110 ? 31.841 52.853 38.406 1.00 17.67 98 LYS A O 1
ATOM 787 N N . ALA A 1 111 ? 30.828 51.756 36.724 1.00 16.53 99 ALA A N 1
ATOM 788 C CA . ALA A 1 111 ? 29.514 52.379 36.953 1.00 15.46 99 ALA A CA 1
ATOM 789 C C . ALA A 1 111 ? 28.949 52.002 38.329 1.00 16.35 99 ALA A C 1
ATOM 790 O O . ALA A 1 111 ? 28.446 52.867 39.036 1.00 17.86 99 ALA A O 1
ATOM 792 N N . PHE A 1 112 ? 29.028 50.723 38.694 1.00 17.29 100 PHE A N 1
ATOM 793 C CA . PHE A 1 112 ? 28.542 50.297 40.004 1.00 18.73 100 PHE A CA 1
ATOM 794 C C . PHE A 1 112 ? 29.354 50.932 41.126 1.00 20.61 100 PHE A C 1
ATOM 795 O O . PHE A 1 112 ? 28.787 51.299 42.142 1.00 20.78 100 PHE A O 1
ATOM 803 N N . LYS A 1 113 ? 30.667 51.089 40.945 1.00 20.99 101 LYS A N 1
ATOM 804 C CA . LYS A 1 113 ? 31.486 51.768 41.967 1.00 20.01 101 LYS A CA 1
ATOM 805 C C . LYS A 1 113 ? 31.032 53.233 42.138 1.00 18.48 101 LYS A C 1
ATOM 806 O O . LYS A 1 113 ? 30.858 53.725 43.271 1.00 22.73 101 LYS A O 1
ATOM 809 N N . GLU A 1 114 ? 30.830 53.926 41.024 1.00 19.28 102 GLU A N 1
ATOM 810 C CA . GLU A 1 114 ? 30.394 55.322 41.057 1.00 21.09 102 GLU A CA 1
ATOM 811 C C . GLU A 1 114 ? 29.015 55.497 41.693 1.00 22.28 102 GLU A C 1
ATOM 812 O O . GLU A 1 114 ? 28.772 56.451 42.456 1.00 22.60 102 GLU A O 1
ATOM 818 N N . LEU A 1 115 ? 28.130 54.560 41.395 1.00 21.56 103 LEU A N 1
ATOM 819 C CA . LEU A 1 115 ? 26.750 54.606 41.845 1.00 21.09 103 LEU A CA 1
ATOM 820 C C . LEU A 1 115 ? 26.594 53.937 43.199 1.00 25.57 103 LEU A C 1
ATOM 821 O O . LEU A 1 115 ? 25.471 53.796 43.683 1.00 29.58 103 LEU A O 1
ATOM 826 N N . LYS A 1 116 ? 27.718 53.518 43.790 1.00 27.02 104 LYS A N 1
ATOM 827 C CA . LYS A 1 116 ? 27.784 52.939 45.130 1.00 30.78 104 LYS A CA 1
ATOM 828 C C . LYS A 1 116 ? 26.945 51.675 45.296 1.00 30.14 104 LYS A C 1
ATOM 829 O O . LYS A 1 116 ? 26.270 51.486 46.315 1.00 32.33 104 LYS A O 1
ATOM 835 N N . VAL A 1 117 ? 27.013 50.812 44.282 1.00 27.76 105 VAL A N 1
ATOM 836 C CA . VAL A 1 117 ? 26.350 49.519 44.285 1.00 26.54 105 VAL A CA 1
ATOM 837 C C . VAL A 1 117 ? 27.360 48.436 44.691 1.00 26.02 105 VAL A C 1
ATOM 838 O O . VAL A 1 117 ? 28.197 48.009 43.886 1.00 26.94 105 VAL A O 1
ATOM 842 N N . ALA A 1 118 ? 27.275 48.005 45.952 1.00 28.19 106 ALA A N 1
ATOM 843 C CA . ALA A 1 118 ? 28.068 46.874 46.450 1.00 28.72 106 ALA A CA 1
ATOM 844 C C . ALA A 1 118 ? 27.717 45.547 45.758 1.00 28.69 106 ALA A C 1
ATOM 845 O O . ALA A 1 118 ? 26.617 45.378 45.225 1.00 29.77 106 ALA A O 1
ATOM 847 N N . GLU A 1 119 ? 28.642 44.587 45.793 1.00 30.21 107 GLU A N 1
ATOM 848 C CA . GLU A 1 119 ? 28.420 43.268 45.174 1.00 32.25 107 GLU A CA 1
ATOM 849 C C . GLU A 1 119 ? 27.089 42.653 45.626 1.00 35.78 107 GLU A C 1
ATOM 850 O O . GLU A 1 119 ? 26.281 42.221 44.794 1.00 37.48 107 GLU A O 1
ATOM 853 N N . ASN A 1 120 ? 26.860 42.656 46.934 1.00 35.34 108 ASN A N 1
ATOM 854 C CA . ASN A 1 120 ? 25.590 42.190 47.498 1.00 39.33 108 ASN A CA 1
ATOM 855 C C . ASN A 1 120 ? 24.355 43.043 47.193 1.00 40.88 108 ASN A C 1
ATOM 856 O O . ASN A 1 120 ? 23.251 42.500 47.168 1.00 42.18 108 ASN A O 1
ATOM 861 N N . ASP A 1 121 ? 24.530 44.347 46.956 1.00 39.27 109 ASP A N 1
ATOM 862 C CA . ASP A 1 121 ? 23.436 45.205 46.472 1.00 39.62 109 ASP A CA 1
ATOM 863 C C . ASP A 1 121 ? 23.037 44.787 45.052 1.00 42.13 109 ASP A C 1
ATOM 864 O O . ASP A 1 121 ? 22.050 45.283 44.491 1.00 44.50 109 ASP A O 1
ATOM 869 N N . TYR A 1 122 ? 23.864 43.955 44.429 1.00 39.64 110 TYR A N 1
ATOM 870 C CA . TYR A 1 122 ? 23.487 43.260 43.217 1.00 37.56 110 TYR A CA 1
ATOM 871 C C . TYR A 1 122 ? 22.811 41.896 43.491 1.00 36.40 110 TYR A C 1
ATOM 872 O O . TYR A 1 122 ? 21.789 41.596 42.883 1.00 37.49 110 TYR A O 1
ATOM 881 N N . LEU A 1 123 ? 23.356 41.078 44.394 1.00 35.00 111 LEU A N 1
ATOM 882 C CA . LEU A 1 123 ? 22.744 39.779 44.748 1.00 35.13 111 LEU A CA 1
ATOM 883 C C . LEU A 1 123 ? 21.306 39.914 45.206 1.00 31.67 111 LEU A C 1
ATOM 884 O O . LEU A 1 123 ? 20.532 38.994 45.058 1.00 35.22 111 LEU A O 1
ATOM 889 N N . GLU A 1 124 ? 20.987 41.027 45.863 1.00 25.06 112 GLU A N 1
ATOM 890 C CA . GLU A 1 124 ? 19.750 41.138 46.563 1.00 21.72 112 GLU A CA 1
ATOM 891 C C . GLU A 1 124 ? 18.642 41.748 45.764 1.00 24.35 112 GLU A C 1
ATOM 892 O O . GLU A 1 124 ? 17.479 41.655 46.148 1.00 27.21 112 GLU A O 1
ATOM 898 N N . VAL A 1 125 ? 18.983 42.370 44.656 1.00 25.15 113 VAL A N 1
ATOM 899 C CA . VAL A 1 125 ? 17.955 42.940 43.801 1.00 28.38 113 VAL A CA 1
ATOM 900 C C . VAL A 1 125 ? 17.270 41.817 43.007 1.00 29.27 113 VAL A C 1
ATOM 901 O O . VAL A 1 125 ? 17.909 40.995 42.328 1.00 31.78 113 VAL A O 1
ATOM 905 N N . THR A 1 126 ? 15.955 41.802 43.163 1.00 25.04 114 THR A N 1
ATOM 906 C CA . THR A 1 126 ? 15.047 40.913 42.463 1.00 26.62 114 THR A CA 1
ATOM 907 C C . THR A 1 126 ? 15.079 41.245 40.977 1.00 24.97 114 THR A C 1
ATOM 908 O O . THR A 1 126 ? 15.250 42.415 40.615 1.00 24.85 114 THR A O 1
ATOM 912 N N . LEU A 1 127 ? 14.936 40.224 40.131 1.00 26.52 115 LEU A N 1
ATOM 913 C CA . LEU A 1 127 ? 14.722 40.478 38.705 1.00 26.73 115 LEU A CA 1
ATOM 914 C C . LEU A 1 127 ? 13.336 41.065 38.494 1.00 23.23 115 LEU A C 1
ATOM 915 O O . LEU A 1 127 ? 12.318 40.531 38.958 1.00 19.85 115 LEU A O 1
ATOM 920 N N . HIS A 1 128 ? 13.281 42.169 37.779 1.00 21.88 116 HIS A N 1
ATOM 921 C CA . HIS A 1 128 ? 12.042 42.747 37.376 1.00 21.14 116 HIS A CA 1
ATOM 922 C C . HIS A 1 128 ? 11.355 41.717 36.440 1.00 18.85 116 HIS A C 1
ATOM 923 O O . HIS A 1 128 ? 12.035 40.985 35.727 1.00 20.75 116 HIS A O 1
ATOM 930 N N . PRO A 1 129 ? 10.011 41.659 36.431 1.00 20.37 117 PRO A N 1
ATOM 931 C CA . PRO A 1 129 ? 9.332 40.717 35.509 1.00 20.36 117 PRO A CA 1
ATOM 932 C C . PRO A 1 129 ? 9.781 40.809 34.037 1.00 19.37 117 PRO A C 1
ATOM 933 O O . PRO A 1 129 ? 9.847 39.804 33.344 1.00 17.80 117 PRO A O 1
ATOM 937 N N . VAL A 1 130 ? 10.094 42.010 33.558 1.00 20.44 118 VAL A N 1
ATOM 938 C CA . VAL A 1 130 ? 10.621 42.177 32.198 1.00 19.11 118 VAL A CA 1
ATOM 939 C C . VAL A 1 130 ? 11.999 41.535 32.008 1.00 20.08 118 VAL A C 1
ATOM 940 O O . VAL A 1 130 ? 12.279 40.881 31.002 1.00 19.14 118 VAL A O 1
ATOM 944 N N . THR A 1 131 ? 12.871 41.748 32.999 1.00 21.48 119 THR A N 1
ATOM 945 C CA . THR A 1 131 ? 14.192 41.162 32.993 1.00 20.71 119 THR A CA 1
ATOM 946 C C . THR A 1 131 ? 14.087 39.642 32.979 1.00 18.38 119 THR A C 1
ATOM 947 O O . THR A 1 131 ? 14.750 38.970 32.195 1.00 19.62 119 THR A O 1
ATOM 951 N N . LYS A 1 132 ? 13.215 39.091 33.835 1.00 17.98 120 LYS A N 1
ATOM 952 C CA . LYS A 1 132 ? 12.970 37.667 33.883 1.00 18.70 120 LYS A CA 1
ATOM 953 C C . LYS A 1 132 ? 12.448 37.157 32.536 1.00 17.56 120 LYS A C 1
ATOM 954 O O . LYS A 1 132 ? 12.877 36.115 32.036 1.00 18.30 120 LYS A O 1
ATOM 960 N N . ALA A 1 133 ? 11.469 37.866 31.971 1.00 16.76 121 ALA A N 1
ATOM 961 C CA . ALA A 1 133 ? 10.964 37.485 30.644 1.00 18.45 121 ALA A CA 1
ATOM 962 C C . ALA A 1 133 ? 12.052 37.480 29.582 1.00 20.66 121 ALA A C 1
ATOM 963 O O . ALA A 1 133 ? 12.137 36.589 28.756 1.00 19.02 121 ALA A O 1
ATOM 965 N N . PHE A 1 134 ? 12.903 38.480 29.619 1.00 19.18 122 PHE A N 1
ATOM 966 C CA . PHE A 1 134 ? 13.964 38.566 28.619 1.00 20.37 122 PHE A CA 1
ATOM 967 C C . PHE A 1 134 ? 14.954 37.396 28.769 1.00 21.92 122 PHE A C 1
ATOM 968 O O . PHE A 1 134 ? 15.349 36.760 27.794 1.00 22.92 122 PHE A O 1
ATOM 976 N N . GLN A 1 135 ? 15.359 37.092 29.999 1.00 26.14 123 GLN A N 1
ATOM 977 C CA . GLN A 1 135 ? 16.232 35.953 30.227 1.00 25.70 123 GLN A CA 1
ATOM 978 C C . GLN A 1 135 ? 15.671 34.642 29.758 1.00 25.68 123 GLN A C 1
ATOM 979 O O . GLN A 1 135 ? 16.365 33.826 29.176 1.00 25.43 123 GLN A O 1
ATOM 985 N N . ASP A 1 136 ? 14.397 34.409 30.052 1.00 20.94 124 ASP A N 1
ATOM 986 C CA . ASP A 1 136 ? 13.722 33.219 29.626 1.00 23.29 124 ASP A CA 1
ATOM 987 C C . ASP A 1 136 ? 13.824 33.089 28.133 1.00 20.58 124 ASP A C 1
ATOM 988 O O . ASP A 1 136 ? 14.050 32.005 27.625 1.00 22.52 124 ASP A O 1
ATOM 993 N N . LEU A 1 137 ? 13.577 34.194 27.432 1.00 19.83 125 LEU A N 1
ATOM 994 C CA . LEU A 1 137 ? 13.599 34.184 25.960 1.00 21.57 125 LEU A CA 1
ATOM 995 C C . LEU A 1 137 ? 15.036 33.966 25.424 1.00 21.18 125 LEU A C 1
ATOM 996 O O . LEU A 1 137 ? 15.274 33.217 24.473 1.00 23.62 125 LEU A O 1
ATOM 1009 N N . TYR A 1 139 ? 17.560 32.409 27.160 1.00 21.07 127 TYR A N 1
ATOM 1010 C CA . TYR A 1 139 ? 17.936 31.042 27.454 1.00 20.68 127 TYR A CA 1
ATOM 1011 C C . TYR A 1 139 ? 17.207 30.010 26.606 1.00 21.68 127 TYR A C 1
ATOM 1012 O O . TYR A 1 139 ? 17.743 28.943 26.341 1.00 23.71 127 TYR A O 1
ATOM 1021 N N . SER A 1 140 ? 15.986 30.293 26.145 1.00 20.51 128 SER A N 1
ATOM 1022 C CA . SER A 1 140 ? 15.355 29.379 25.209 1.00 21.04 128 SER A CA 1
ATOM 1023 C C . SER A 1 140 ? 16.069 29.354 23.855 1.00 19.74 128 SER A C 1
ATOM 1024 O O . SER A 1 140 ? 16.055 28.319 23.179 1.00 20.88 128 SER A O 1
ATOM 1027 N N . ALA A 1 141 ? 16.658 30.484 23.449 1.00 20.22 129 ALA A N 1
ATOM 1028 C CA . ALA A 1 141 ? 17.420 30.527 22.189 1.00 19.11 129 ALA A CA 1
ATOM 1029 C C . ALA A 1 141 ? 18.680 29.671 22.380 1.00 20.42 129 ALA A C 1
ATOM 1030 O O . ALA A 1 141 ? 19.016 28.876 21.527 1.00 20.85 129 ALA A O 1
ATOM 1032 N N . VAL A 1 142 ? 19.334 29.827 23.526 1.00 21.33 130 VAL A N 1
ATOM 1033 C CA . VAL A 1 142 ? 20.476 28.946 23.860 1.00 19.67 130 VAL A CA 1
ATOM 1034 C C . VAL A 1 142 ? 20.062 27.479 23.821 1.00 22.16 130 VAL A C 1
ATOM 1035 O O . VAL A 1 142 ? 20.722 26.644 23.195 1.00 20.03 130 VAL A O 1
ATOM 1039 N N . ALA A 1 143 ? 18.935 27.138 24.446 1.00 21.45 131 ALA A N 1
ATOM 1040 C CA . ALA A 1 143 ? 18.478 25.751 24.508 1.00 21.93 131 ALA A CA 1
ATOM 1041 C C . ALA A 1 143 ? 18.154 25.142 23.159 1.00 22.23 131 ALA A C 1
ATOM 1042 O O . ALA A 1 143 ? 18.313 23.944 22.975 1.00 25.30 131 ALA A O 1
ATOM 1044 N N . SER A 1 144 ? 17.707 25.972 22.217 1.00 22.29 132 SER A N 1
ATOM 1045 C CA . SER A 1 144 ? 17.378 25.530 20.860 1.00 23.17 132 SER A CA 1
ATOM 1046 C C . SER A 1 144 ? 18.597 25.048 20.095 1.00 23.28 132 SER A C 1
ATOM 1047 O O . SER A 1 144 ? 18.458 24.291 19.133 1.00 22.92 132 SER A O 1
ATOM 1050 N N . SER A 1 145 ? 19.775 25.516 20.502 1.00 23.20 133 SER A N 1
ATOM 1051 C CA . SER A 1 145 ? 21.023 25.319 19.749 1.00 24.14 133 SER A CA 1
ATOM 1052 C C . SER A 1 145 ? 20.884 25.700 18.283 1.00 24.44 133 SER A C 1
ATOM 1053 O O . SER A 1 145 ? 21.598 25.196 17.425 1.00 24.87 133 SER A O 1
ATOM 1056 N N . ASP A 1 146 ? 19.971 26.608 18.005 1.00 21.59 134 ASP A N 1
ATOM 1057 C CA . ASP A 1 146 ? 19.652 26.975 16.643 1.00 21.17 134 ASP A CA 1
ATOM 1058 C C . ASP A 1 146 ? 20.229 28.362 16.379 1.00 20.92 134 ASP A C 1
ATOM 1059 O O . ASP A 1 146 ? 19.748 29.339 16.932 1.00 19.76 134 ASP A O 1
ATOM 1064 N N . TYR A 1 147 ? 21.254 28.423 15.531 1.00 19.45 135 TYR A N 1
ATOM 1065 C CA . TYR A 1 147 ? 21.927 29.670 15.211 1.00 19.08 135 TYR A CA 1
ATOM 1066 C C . TYR A 1 147 ? 20.976 30.802 14.778 1.00 19.34 135 TYR A C 1
ATOM 1067 O O . TYR A 1 147 ? 21.160 31.952 15.186 1.00 17.89 135 TYR A O 1
ATOM 1076 N N . ALA A 1 148 ? 19.937 30.485 14.013 1.00 19.73 136 ALA A N 1
ATOM 1077 C CA . ALA A 1 148 ? 18.982 31.527 13.568 1.00 18.34 136 ALA A CA 1
ATOM 1078 C C . ALA A 1 148 ? 18.218 32.136 14.734 1.00 18.75 136 ALA A C 1
ATOM 1079 O O . ALA A 1 148 ? 17.965 33.340 14.742 1.00 17.85 136 ALA A O 1
ATOM 1081 N N . HIS A 1 149 ? 17.791 31.307 15.680 1.00 18.76 137 HIS A N 1
ATOM 1082 C CA . HIS A 1 149 ? 17.080 31.819 16.836 1.00 19.48 137 HIS A CA 1
ATOM 1083 C C . HIS A 1 149 ? 17.967 32.703 17.721 1.00 17.37 137 HIS A C 1
ATOM 1084 O O . HIS A 1 149 ? 17.533 33.741 18.216 1.00 18.82 137 HIS A O 1
ATOM 1091 N N . LEU A 1 150 ? 19.224 32.303 17.886 1.00 16.60 138 LEU A N 1
ATOM 1092 C CA . LEU A 1 150 ? 20.212 33.127 18.594 1.00 18.61 138 LEU A CA 1
ATOM 1093 C C . LEU A 1 150 ? 20.431 34.439 17.891 1.00 17.19 138 LEU A C 1
ATOM 1094 O O . LEU A 1 150 ? 20.474 35.495 18.522 1.00 18.15 138 LEU A O 1
ATOM 1099 N N . LEU A 1 151 ? 20.575 34.400 16.574 1.00 17.39 139 LEU A N 1
ATOM 1100 C CA . LEU A 1 151 ? 20.782 35.625 15.790 1.00 16.26 139 LEU A CA 1
ATOM 1101 C C . LEU A 1 151 ? 19.625 36.581 15.823 1.00 18.03 139 LEU A C 1
ATOM 1102 O O . LEU A 1 151 ? 19.823 37.802 15.803 1.00 19.15 139 LEU A O 1
ATOM 1107 N N . VAL A 1 152 ? 18.404 36.069 15.855 1.00 17.87 140 VAL A N 1
ATOM 1108 C CA . VAL A 1 152 ? 17.238 36.956 16.067 1.00 16.61 140 VAL A CA 1
ATOM 1109 C C . VAL A 1 152 ? 17.432 37.810 17.315 1.00 18.59 140 VAL A C 1
ATOM 1110 O O . VAL A 1 152 ? 17.270 39.011 17.275 1.00 18.67 140 VAL A O 1
ATOM 1122 N N . LEU A 1 154 ? 20.192 38.459 19.069 1.00 17.85 142 LEU A N 1
ATOM 1123 C CA . LEU A 1 154 ? 21.380 39.338 18.975 1.00 17.57 142 LEU A CA 1
ATOM 1124 C C . LEU A 1 154 ? 21.202 40.528 18.003 1.00 15.87 142 LEU A C 1
ATOM 1125 O O . LEU A 1 154 ? 21.599 41.651 18.318 1.00 17.03 142 LEU A O 1
ATOM 1130 N N . VAL A 1 155 ? 20.600 40.297 16.848 1.00 17.35 143 VAL A N 1
ATOM 1131 C CA . VAL A 1 155 ? 20.283 41.390 15.903 1.00 17.80 143 VAL A CA 1
ATOM 1132 C C . VAL A 1 155 ? 19.409 42.445 16.550 1.00 16.28 143 VAL A C 1
ATOM 1133 O O . VAL A 1 155 ? 19.622 43.655 16.380 1.00 18.28 143 VAL A O 1
ATOM 1137 N N . ILE A 1 156 ? 18.410 42.006 17.307 1.00 16.73 144 ILE A N 1
ATOM 1138 C CA . ILE A 1 156 ? 17.553 42.958 18.015 1.00 17.14 144 ILE A CA 1
ATOM 1139 C C . ILE A 1 156 ? 18.318 43.693 19.14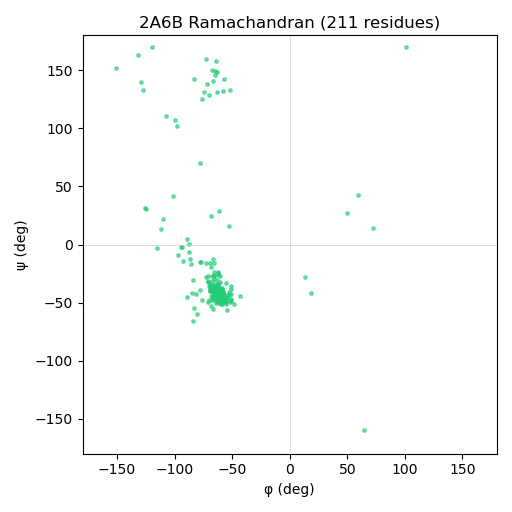3 1.00 18.65 144 ILE A C 1
ATOM 1140 O O . ILE A 1 156 ? 18.333 44.925 19.184 1.00 22.04 144 ILE A O 1
ATOM 1145 N N . ALA A 1 157 ? 18.970 42.962 20.029 1.00 19.10 145 ALA A N 1
ATOM 1146 C CA . ALA A 1 157 ? 19.646 43.584 21.171 1.00 20.38 145 ALA A CA 1
ATOM 1147 C C . ALA A 1 157 ? 20.695 44.592 20.690 1.00 23.11 145 ALA A C 1
ATOM 1148 O O . ALA A 1 157 ? 20.766 45.730 21.182 1.00 22.85 145 ALA A O 1
ATOM 1150 N N . GLU A 1 158 ? 21.512 44.148 19.741 1.00 19.74 146 GLU A N 1
ATOM 1151 C CA . GLU A 1 158 ? 22.647 44.956 19.246 1.00 18.73 146 GLU A CA 1
ATOM 1152 C C . GLU A 1 158 ? 22.204 45.995 18.209 1.00 17.58 146 GLU A C 1
ATOM 1153 O O . GLU A 1 158 ? 22.619 47.165 18.260 1.00 18.49 146 GLU A O 1
ATOM 1159 N N . GLY A 1 159 ? 21.331 45.596 17.295 1.00 17.49 147 GLY A N 1
ATOM 1160 C CA . GLY A 1 159 ? 20.804 46.483 16.264 1.00 17.61 147 GLY A CA 1
ATOM 1161 C C . GLY A 1 159 ? 19.988 47.633 16.853 1.00 17.27 147 GLY A C 1
ATOM 1162 O O . GLY A 1 159 ? 20.130 48.793 16.439 1.00 17.63 147 GLY A O 1
ATOM 1163 N N . LEU A 1 160 ? 19.115 47.328 17.807 1.00 17.25 148 LEU A N 1
ATOM 1164 C CA . LEU A 1 160 ? 18.302 48.387 18.429 1.00 17.76 148 LEU A CA 1
ATOM 1165 C C . LEU A 1 160 ? 19.223 49.322 19.221 1.00 18.32 148 LEU A C 1
ATOM 1166 O O . LEU A 1 160 ? 19.066 50.530 19.185 1.00 18.53 148 LEU A O 1
ATOM 1171 N N . TYR A 1 161 ? 20.219 48.773 19.918 1.00 17.16 149 TYR A N 1
ATOM 1172 C CA . TYR A 1 161 ? 21.166 49.609 20.675 1.00 19.79 149 TYR A CA 1
ATOM 1173 C C . TYR A 1 161 ? 22.061 50.450 19.773 1.00 18.42 149 TYR A C 1
ATOM 1174 O O . TYR A 1 161 ? 22.321 51.614 20.092 1.00 18.10 149 TYR A O 1
ATOM 1183 N N . LEU A 1 162 ? 22.453 49.927 18.623 1.00 16.80 150 LEU A N 1
ATOM 1184 C CA . LEU A 1 162 ? 23.150 50.743 17.625 1.00 16.10 150 LEU A CA 1
ATOM 1185 C C . LEU A 1 162 ? 22.241 51.865 17.093 1.00 18.32 150 LEU A C 1
ATOM 1186 O O . LEU A 1 162 ? 22.661 53.008 16.893 1.00 17.16 15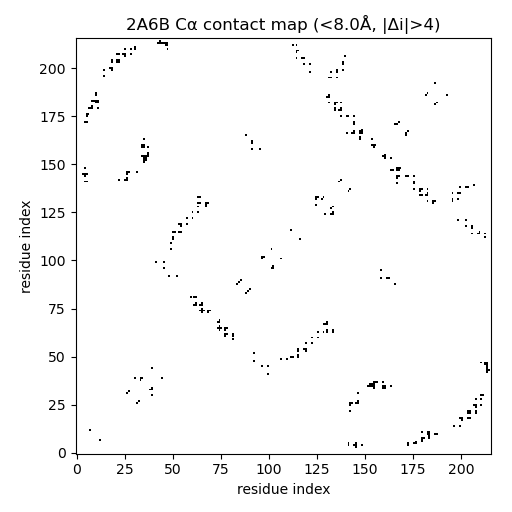0 LEU A O 1
ATOM 1191 N N . ASP A 1 163 ? 20.968 51.565 16.917 1.00 17.46 151 ASP A N 1
ATOM 1192 C CA . ASP A 1 163 ? 20.056 52.542 16.340 1.00 17.71 151 ASP A CA 1
ATOM 1193 C C . ASP A 1 163 ? 19.878 53.728 17.304 1.00 18.70 151 ASP A C 1
ATOM 1194 O O . ASP A 1 163 ? 19.868 54.864 16.847 1.00 21.66 151 ASP A O 1
ATOM 1199 N N . TRP A 1 164 ? 19.752 53.516 18.607 1.00 17.16 152 TRP A N 1
ATOM 1200 C CA . TRP A 1 164 ? 19.712 54.676 19.502 1.00 18.10 152 TRP A CA 1
ATOM 1201 C C . TRP A 1 164 ? 21.104 55.258 19.753 1.00 17.14 152 TRP A C 1
ATOM 1202 O O . TRP A 1 164 ? 21.284 56.451 19.828 1.00 18.43 152 TRP A O 1
ATOM 1213 N N . GLY A 1 165 ? 22.100 54.390 19.893 1.00 17.02 153 GLY A N 1
ATOM 1214 C CA . GLY A 1 165 ? 23.463 54.852 20.174 1.00 18.19 153 GLY A CA 1
ATOM 1215 C C . GLY A 1 165 ? 24.041 55.744 19.108 1.00 18.50 153 GLY A C 1
ATOM 1216 O O . GLY A 1 165 ? 24.914 56.567 19.403 1.00 18.92 153 GLY A O 1
ATOM 1217 N N . SER A 1 166 ? 23.554 55.559 17.884 1.00 17.64 154 SER A N 1
ATOM 1218 C CA . SER A 1 166 ? 24.058 56.244 16.689 1.00 18.28 154 SER A CA 1
ATOM 1219 C C . SER A 1 166 ? 23.376 57.602 16.447 1.00 20.33 154 SER A C 1
ATOM 1220 O O . SER A 1 166 ? 23.644 58.275 15.435 1.00 21.11 154 SER A O 1
ATOM 1224 N N . LYS A 1 167 ? 22.450 57.983 17.322 1.00 19.74 155 LYS A N 1
ATOM 1225 C CA . LYS A 1 167 ? 21.718 59.225 17.148 1.00 20.64 155 LYS A CA 1
ATOM 1226 C C . LYS A 1 167 ? 22.635 60.430 17.059 1.00 19.69 155 LYS A C 1
ATOM 1227 O O . LYS A 1 167 ? 23.663 60.503 17.723 1.00 18.49 155 LYS A O 1
ATOM 1233 N N . ASP A 1 168 ? 22.259 61.382 16.202 1.00 19.67 156 ASP A N 1
ATOM 1234 C CA . ASP A 1 168 ? 22.965 62.634 16.069 1.00 20.49 156 ASP A CA 1
ATOM 1235 C C . ASP A 1 168 ? 22.623 63.603 17.192 1.00 18.49 156 ASP A C 1
ATOM 1236 O O . ASP A 1 168 ? 21.934 64.594 16.977 1.00 19.96 156 ASP A O 1
ATOM 1241 N N . LEU A 1 169 ? 23.088 63.292 18.393 1.00 19.02 157 LEU A N 1
ATOM 1242 C CA . LEU A 1 169 ? 22.912 64.146 19.552 1.00 18.91 157 LEU A CA 1
ATOM 1243 C C . LEU A 1 169 ? 24.251 64.332 20.203 1.00 20.84 157 LEU A C 1
ATOM 1244 O O . LEU A 1 169 ? 25.043 63.384 20.278 1.00 21.05 157 LEU A O 1
ATOM 1249 N N . ALA A 1 170 ? 24.535 65.550 20.667 1.00 19.32 158 ALA A N 1
ATOM 1250 C CA . ALA A 1 170 ? 25.760 65.791 21.432 1.00 18.74 158 ALA A CA 1
ATOM 1251 C C . ALA A 1 170 ? 25.936 64.807 22.603 1.00 19.49 158 ALA A C 1
ATOM 1252 O O . ALA A 1 170 ? 25.010 64.554 23.374 1.00 17.97 158 ALA A O 1
ATOM 1254 N N . LEU A 1 171 ? 27.132 64.241 22.726 1.00 19.77 159 LEU A N 1
ATOM 1255 C CA . LEU A 1 171 ? 27.447 63.338 23.825 1.00 21.68 159 LEU A CA 1
ATOM 1256 C C . LEU A 1 171 ? 27.573 64.073 25.154 1.00 20.49 159 LEU A C 1
ATOM 1257 O O . LEU A 1 171 ? 28.204 65.130 25.226 1.00 20.17 159 LEU A O 1
ATOM 1262 N N . PRO A 1 172 ? 27.025 63.488 26.234 1.00 19.93 160 PRO A N 1
ATOM 1263 C CA . PRO A 1 172 ? 27.092 64.053 27.562 1.00 20.87 160 PRO A CA 1
ATOM 1264 C C . PRO A 1 172 ? 28.518 63.919 28.144 1.00 20.42 160 PRO A C 1
ATOM 1265 O O . PRO A 1 172 ? 29.319 63.122 27.660 1.00 20.83 160 PRO A O 1
ATOM 1269 N N . GLU A 1 173 ? 28.827 64.742 29.143 1.00 21.51 161 GLU A N 1
ATOM 1270 C CA . GLU A 1 173 ? 30.178 64.819 29.688 1.00 21.92 161 GLU A CA 1
ATOM 1271 C C . GLU A 1 173 ? 30.497 63.759 30.753 1.00 19.87 161 GLU A C 1
ATOM 1272 O O . GLU A 1 173 ? 31.655 63.383 30.903 1.00 23.14 161 GLU A O 1
ATOM 1274 N N . VAL A 1 174 ? 29.506 63.317 31.518 1.00 19.52 162 VAL A N 1
ATOM 1275 C CA . VAL A 1 174 ? 29.773 62.395 32.635 1.00 20.08 162 VAL A CA 1
ATOM 1276 C C . VAL A 1 174 ? 30.069 60.982 32.107 1.00 19.70 162 VAL A C 1
ATOM 1277 O O . VAL A 1 174 ? 29.327 60.463 31.2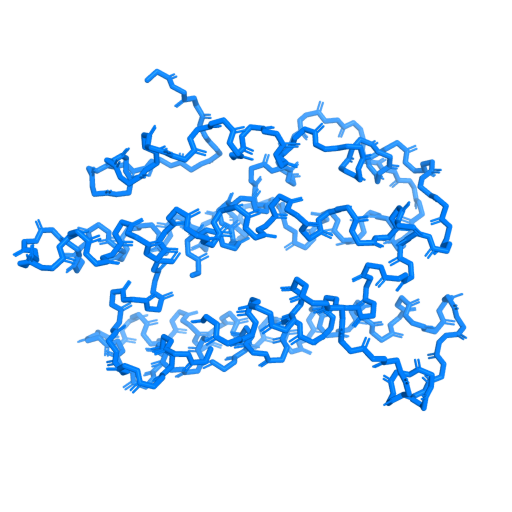71 1.00 17.21 162 VAL A O 1
ATOM 1281 N N . TYR A 1 175 ? 31.154 60.370 32.594 1.00 20.72 163 TYR A N 1
ATOM 1282 C CA . TYR A 1 175 ? 31.588 59.049 32.103 1.00 19.84 163 TYR A CA 1
ATOM 1283 C C . TYR A 1 175 ? 30.478 57.992 32.116 1.00 18.00 163 TYR A C 1
ATOM 1284 O O . TYR A 1 175 ? 30.292 57.258 31.120 1.00 19.65 163 TYR A O 1
ATOM 1293 N N . ILE A 1 176 ? 29.754 57.867 33.222 1.00 18.72 164 ILE A N 1
ATOM 1294 C CA . ILE A 1 176 ? 28.744 56.828 33.307 1.00 18.91 164 ILE A CA 1
ATOM 1295 C C . ILE A 1 176 ? 27.663 57.016 32.264 1.00 18.77 164 ILE A C 1
ATOM 1296 O O . ILE A 1 176 ? 27.006 56.058 31.900 1.00 19.49 164 ILE A O 1
ATOM 1301 N N . HIS A 1 177 ? 27.473 58.247 31.775 1.00 17.19 165 HIS A N 1
ATOM 1302 C CA . HIS A 1 177 ? 26.564 58.477 30.648 1.00 17.35 165 HIS A CA 1
ATOM 1303 C C . HIS A 1 177 ? 27.217 58.220 29.295 1.00 17.17 165 HIS A C 1
ATOM 1304 O O . HIS A 1 177 ? 26.717 57.456 28.461 1.00 18.63 165 HIS A O 1
ATOM 1311 N N . SER A 1 178 ? 28.341 58.888 29.063 1.00 16.05 166 SER A N 1
ATOM 1312 C CA . SER A 1 178 ? 28.971 58.837 27.746 1.00 16.18 166 SER A CA 1
ATOM 1313 C C . SER A 1 178 ? 29.424 57.437 27.388 1.00 17.07 166 SER A C 1
ATOM 1314 O O . SER A 1 178 ? 29.312 57.038 26.250 1.00 19.33 166 SER A O 1
ATOM 1317 N N . GLU A 1 179 ? 29.967 56.696 28.354 1.00 16.32 167 GLU A N 1
ATOM 1318 C CA . GLU A 1 179 ? 30.537 55.379 28.040 1.00 18.00 167 GLU A CA 1
ATOM 1319 C C . GLU A 1 179 ? 29.450 54.374 27.659 1.00 17.75 167 GLU A C 1
ATOM 1320 O O . GLU A 1 179 ? 29.702 53.499 26.788 1.00 18.77 167 GLU A O 1
ATOM 1326 N N . TRP A 1 180 ? 28.265 54.468 28.262 1.00 18.57 168 TRP A N 1
ATOM 1327 C CA . TRP A 1 180 ? 27.166 53.568 27.875 1.00 17.96 168 TRP A CA 1
ATOM 1328 C C . TRP A 1 180 ? 26.752 53.833 26.431 1.00 19.33 168 TRP A C 1
ATOM 1329 O O . TRP A 1 180 ? 26.501 52.904 25.674 1.00 19.53 168 TRP A O 1
ATOM 1340 N N . ILE A 1 181 ? 26.747 55.107 26.032 1.00 18.63 169 ILE A N 1
ATOM 1341 C CA . ILE A 1 181 ? 26.527 55.451 24.620 1.00 17.51 169 ILE A CA 1
ATOM 1342 C C . ILE A 1 181 ? 27.661 54.921 23.739 1.00 18.46 169 ILE A C 1
ATOM 1343 O O . ILE A 1 181 ? 27.423 54.308 22.708 1.00 18.03 169 ILE A O 1
ATOM 1348 N N . ASN A 1 182 ? 28.905 55.174 24.143 1.00 18.76 170 ASN A N 1
ATOM 1349 C CA . ASN A 1 182 ? 30.058 54.848 23.301 1.00 18.63 170 ASN A CA 1
ATOM 1350 C C . ASN A 1 182 ? 30.212 53.345 23.094 1.00 17.63 170 ASN A C 1
ATOM 1351 O O . ASN A 1 182 ? 30.727 52.916 22.071 1.00 22.00 170 ASN A O 1
ATOM 1359 N N . LEU A 1 183 ? 29.770 52.552 24.076 1.00 19.92 171 LEU A N 1
ATOM 1360 C CA . LEU A 1 183 ? 29.775 51.082 23.929 1.00 19.16 171 LEU A CA 1
ATOM 1361 C C . LEU A 1 183 ? 28.815 50.590 22.840 1.00 20.94 171 LEU A C 1
ATOM 1362 O O . LEU A 1 183 ? 28.902 49.438 22.410 1.00 22.40 171 LEU A O 1
ATOM 1367 N N . HIS A 1 184 ? 27.885 51.435 22.407 1.00 18.93 172 HIS A N 1
ATOM 1368 C CA . HIS A 1 184 ? 26.840 51.082 21.452 1.00 18.83 172 HIS A CA 1
ATOM 1369 C C . HIS A 1 184 ? 26.830 52.032 20.250 1.00 18.49 172 HIS A C 1
ATOM 1370 O O . HIS A 1 184 ? 25.795 52.256 19.615 1.00 18.50 172 HIS A O 1
ATOM 1377 N N . ARG A 1 185 ? 28.010 52.533 19.897 1.00 19.75 173 ARG A N 1
ATOM 1378 C CA . ARG A 1 185 ? 28.167 53.548 18.880 1.00 21.40 173 ARG A CA 1
ATOM 1379 C C . ARG A 1 185 ? 29.523 53.405 18.201 1.00 19.92 173 ARG A C 1
ATOM 1380 O O . ARG A 1 185 ? 30.496 52.986 18.833 1.00 21.19 173 ARG A O 1
ATOM 1388 N N . GLY A 1 186 ? 29.605 53.823 16.945 1.00 18.12 174 GLY A N 1
ATOM 1389 C CA . GLY A 1 186 ? 30.893 53.923 16.280 1.00 19.45 174 GLY A CA 1
ATOM 1390 C C . GLY A 1 186 ? 31.184 52.782 15.348 1.00 21.59 174 GLY A C 1
ATOM 1391 O O . GLY A 1 186 ? 30.445 51.800 15.300 1.00 20.84 174 GLY A O 1
ATOM 1392 N N . PRO A 1 187 ? 32.251 52.915 14.559 1.00 22.79 175 PRO A N 1
ATOM 1393 C CA . PRO A 1 187 ? 32.514 51.946 13.490 1.00 23.31 175 PRO A CA 1
ATOM 1394 C C . PRO A 1 187 ? 32.686 50.497 13.908 1.00 23.14 175 PRO A C 1
ATOM 1395 O O . PRO A 1 187 ? 32.196 49.622 13.194 1.00 22.69 175 PRO A O 1
ATOM 1399 N N . PHE A 1 188 ? 33.351 50.221 15.033 1.00 21.69 176 PHE A N 1
ATOM 1400 C CA . PHE A 1 188 ? 33.550 48.829 15.473 1.00 22.24 176 PHE A CA 1
ATOM 1401 C C . PHE A 1 188 ? 32.174 48.195 15.764 1.00 20.80 176 PHE A C 1
ATOM 1402 O O . PHE A 1 188 ? 31.866 47.098 15.314 1.00 21.03 176 PHE A O 1
ATOM 1410 N N . PHE A 1 189 ? 31.350 48.895 16.527 1.00 18.58 177 PHE A N 1
ATOM 1411 C CA . PHE A 1 189 ? 30.045 48.347 16.899 1.00 17.63 177 PHE A CA 1
ATOM 1412 C C . PHE A 1 189 ? 29.142 48.275 15.688 1.00 19.05 177 PHE A C 1
ATOM 1413 O O . PHE A 1 189 ? 28.383 47.307 15.524 1.00 17.77 177 PHE A O 1
ATOM 1421 N N . ALA A 1 190 ? 29.230 49.268 14.813 1.00 18.82 178 ALA A N 1
ATOM 1422 C CA . ALA A 1 190 ? 28.417 49.240 13.602 1.00 18.19 178 ALA A CA 1
ATOM 1423 C C . ALA A 1 190 ? 28.759 48.059 12.720 1.00 18.07 178 ALA A C 1
ATOM 1424 O O . ALA A 1 190 ? 27.859 47.432 12.151 1.00 18.23 178 ALA A O 1
ATOM 1426 N N . GLU A 1 191 ? 30.060 47.745 12.577 1.00 18.03 179 GLU A N 1
ATOM 1427 C CA A GLU A 1 191 ? 30.506 46.622 11.743 0.70 19.96 179 GLU A CA 1
ATOM 1428 C CA B GLU A 1 191 ? 30.457 46.629 11.725 0.30 18.87 179 GLU A CA 1
ATOM 1429 C C . GLU A 1 191 ? 30.040 45.291 12.330 1.00 19.25 179 GLU A C 1
ATOM 1430 O O . GLU A 1 191 ? 29.643 44.380 11.596 1.00 19.52 179 GLU A O 1
ATOM 1435 N N . TRP A 1 192 ? 30.089 45.192 13.664 1.00 17.55 180 TRP A N 1
ATOM 1436 C CA . TRP A 1 192 ? 29.597 44.019 14.427 1.00 18.64 180 TRP A CA 1
ATOM 1437 C C . TRP A 1 192 ? 28.086 43.801 14.163 1.00 18.49 180 TRP A C 1
ATOM 1438 O O . TRP A 1 192 ? 27.633 42.709 13.821 1.00 16.47 180 TRP A O 1
ATOM 1449 N N . VAL A 1 193 ? 27.305 44.863 14.292 1.00 17.62 181 VAL A N 1
ATOM 1450 C CA . VAL A 1 193 ? 25.878 44.751 14.027 1.00 16.35 181 VAL A CA 1
ATOM 1451 C C . VAL A 1 193 ? 25.619 44.305 12.591 1.00 16.81 181 VAL A C 1
ATOM 1452 O O . VAL A 1 193 ? 24.797 43.418 12.328 1.00 16.87 181 VAL A O 1
ATOM 1456 N N . GLN A 1 194 ? 26.331 44.889 11.629 1.00 15.73 182 GLN A N 1
ATOM 1457 C CA . GLN A 1 194 ? 26.121 44.478 10.245 1.00 17.38 182 GLN A CA 1
ATOM 1458 C C . GLN A 1 194 ? 26.518 43.020 9.986 1.00 16.60 182 GLN A C 1
ATOM 1459 O O . GLN A 1 194 ? 25.886 42.339 9.198 1.00 17.77 182 GLN A O 1
ATOM 1465 N N . PHE A 1 195 ? 27.575 42.553 10.654 1.00 17.67 183 PHE A N 1
ATOM 1466 C CA . PHE A 1 195 ? 27.938 41.127 10.641 1.00 16.01 183 PHE A CA 1
ATOM 1467 C C . PHE A 1 195 ? 26.765 40.267 11.103 1.00 16.12 183 PHE A C 1
ATOM 1468 O O . PHE A 1 195 ? 26.400 39.295 10.439 1.00 17.03 183 PHE A O 1
ATOM 1476 N N . LEU A 1 196 ? 26.170 40.626 12.228 1.00 15.66 184 LEU A N 1
ATOM 1477 C CA . LEU A 1 196 ? 25.039 39.865 12.770 1.00 16.29 184 LEU A CA 1
ATOM 1478 C C . LEU A 1 196 ? 23.860 39.825 11.820 1.00 17.53 184 LEU A C 1
ATOM 1479 O O . LEU A 1 196 ? 23.229 38.782 11.606 1.00 17.03 184 LEU A O 1
ATOM 1484 N N . VAL A 1 197 ? 23.547 40.980 11.255 1.00 16.60 185 VAL A N 1
ATOM 1485 C CA . VAL A 1 197 ? 22.470 41.082 10.251 1.00 15.33 185 VAL A CA 1
ATOM 1486 C C . VAL A 1 197 ? 22.783 40.243 9.027 1.00 16.01 185 VAL A C 1
ATOM 1487 O O . VAL A 1 197 ? 21.939 39.511 8.532 1.00 17.78 185 VAL A O 1
ATOM 1491 N N . ASP A 1 198 ? 24.021 40.320 8.571 1.00 16.42 186 ASP A N 1
ATOM 1492 C CA . ASP A 1 198 ? 24.426 39.559 7.389 1.00 18.71 186 ASP A CA 1
ATOM 1493 C C . ASP A 1 198 ? 24.301 38.039 7.634 1.00 18.32 186 ASP A C 1
ATOM 1494 O O . ASP A 1 198 ? 23.910 37.266 6.731 1.00 18.64 186 ASP A O 1
ATOM 1499 N N . GLU A 1 199 ? 24.667 37.616 8.834 1.00 18.40 187 GLU A N 1
ATOM 1500 C CA . GLU A 1 199 ? 24.527 36.220 9.247 1.00 17.07 187 GLU A CA 1
ATOM 1501 C C . GLU A 1 199 ? 23.077 35.773 9.323 1.00 16.05 187 GLU A C 1
ATOM 1502 O O . GLU A 1 199 ? 22.744 34.678 8.850 1.00 17.95 187 GLU A O 1
ATOM 1508 N N . LEU A 1 200 ? 22.197 36.596 9.875 1.00 16.77 188 LEU A N 1
ATOM 1509 C CA . LEU A 1 200 ? 20.782 36.226 9.915 1.00 16.85 188 LEU A CA 1
ATOM 1510 C C . LEU A 1 200 ? 20.184 36.188 8.517 1.00 19.16 188 LEU A C 1
ATOM 1511 O O . LEU A 1 200 ? 19.398 35.285 8.197 1.00 17.96 188 LEU A O 1
ATOM 1516 N N . ASN A 1 201 ? 20.594 37.121 7.648 1.00 17.17 189 ASN A N 1
ATOM 1517 C CA . ASN A 1 201 ? 20.180 37.055 6.256 1.00 18.16 189 ASN A CA 1
ATOM 1518 C C . ASN A 1 201 ? 20.693 35.816 5.535 1.00 20.71 189 ASN A C 1
ATOM 1519 O O . ASN A 1 201 ? 20.009 35.252 4.685 1.00 21.57 189 ASN A O 1
ATOM 1524 N N . ARG A 1 202 ? 21.892 35.404 5.864 1.00 19.27 190 ARG A N 1
ATOM 1525 C CA . ARG A 1 202 ? 22.488 34.194 5.293 1.00 20.90 190 ARG A CA 1
ATOM 1526 C C . ARG A 1 202 ? 21.768 32.940 5.727 1.00 18.07 190 ARG A C 1
ATOM 1527 O O . ARG A 1 202 ? 21.321 32.149 4.881 1.00 23.22 190 ARG A O 1
ATOM 1535 N N . VAL A 1 203 ? 21.635 32.734 7.030 1.00 21.09 191 VAL A N 1
ATOM 1536 C CA . VAL A 1 203 ? 21.052 31.474 7.523 1.00 21.55 191 VAL A CA 1
ATOM 1537 C C . VAL A 1 203 ? 19.523 31.485 7.584 1.00 25.36 191 VAL A C 1
ATOM 1538 O O . VAL A 1 203 ? 18.900 30.423 7.653 1.00 26.16 191 VAL A O 1
ATOM 1542 N N . GLY A 1 204 ? 18.930 32.674 7.530 1.00 24.95 192 GLY A N 1
ATOM 1543 C CA . GLY A 1 204 ? 17.488 32.822 7.634 1.00 28.67 192 GLY A CA 1
ATOM 1544 C C . GLY A 1 204 ? 16.813 32.682 6.294 1.00 31.12 192 GLY A C 1
ATOM 1545 O O . GLY A 1 204 ? 15.596 32.509 6.241 1.00 34.82 192 GLY A O 1
ATOM 1546 N N . LYS A 1 205 ? 17.599 32.711 5.227 1.00 33.88 193 LYS A N 1
ATOM 1547 C CA . LYS A 1 205 ? 17.104 32.895 3.865 1.00 39.84 193 LYS A CA 1
ATOM 1548 C C . LYS A 1 205 ? 15.987 31.924 3.456 1.00 45.51 193 LYS A C 1
ATOM 1549 O O . LYS A 1 205 ? 15.003 32.346 2.834 1.00 50.62 193 LYS A O 1
ATOM 1553 N N . ASN A 1 206 ? 16.117 30.640 3.781 1.00 47.82 194 ASN A N 1
ATOM 1554 C CA . ASN A 1 206 ? 15.170 29.646 3.227 1.00 50.55 194 ASN A CA 1
ATOM 1555 C C . ASN A 1 206 ? 14.444 28.797 4.277 1.00 4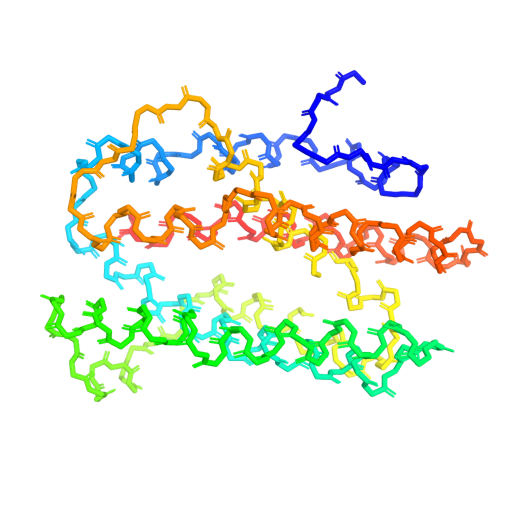9.79 194 ASN A C 1
ATOM 1556 O O . ASN A 1 206 ? 14.068 27.651 4.021 1.00 48.82 194 ASN A O 1
ATOM 1561 N N . ARG A 1 207 ? 14.209 29.370 5.448 1.00 47.41 195 ARG A N 1
ATOM 1562 C CA . ARG A 1 207 ? 13.740 28.574 6.566 1.00 47.03 195 ARG A CA 1
ATOM 1563 C C . ARG A 1 207 ? 12.232 28.318 6.598 1.00 46.76 195 ARG A C 1
ATOM 1564 O O . ARG A 1 207 ? 11.440 29.185 6.256 1.00 48.01 195 ARG A O 1
ATOM 1572 N N . GLU A 1 208 ? 11.859 27.108 7.011 1.00 44.93 196 GLU A N 1
ATOM 1573 C CA . GLU A 1 208 ? 10.457 26.719 7.108 1.00 45.69 196 GLU A CA 1
ATOM 1574 C C . GLU A 1 208 ? 9.747 27.390 8.287 1.00 45.19 196 GLU A C 1
ATOM 1575 O O . GLU A 1 208 ? 8.532 27.635 8.232 1.00 46.52 196 GLU A O 1
ATOM 1576 N N . ASP A 1 209 ? 10.512 27.714 9.334 1.00 42.37 197 ASP A N 1
ATOM 1577 C CA . ASP A 1 209 ? 9.949 28.225 10.596 1.00 40.25 197 ASP A CA 1
ATOM 1578 C C . ASP A 1 209 ? 10.071 29.742 10.739 1.00 36.64 197 ASP A C 1
ATOM 1579 O O . ASP A 1 209 ? 10.383 30.245 11.830 1.00 32.07 197 ASP A O 1
ATOM 1584 N N . LEU A 1 210 ? 9.812 30.469 9.655 1.00 34.28 198 LEU A N 1
ATOM 1585 C CA . LEU A 1 210 ? 9.897 31.925 9.714 1.00 33.37 198 LEU A CA 1
ATOM 1586 C C . LEU A 1 210 ? 8.844 32.501 10.648 1.00 27.63 198 LEU A C 1
ATOM 1587 O O . LEU A 1 210 ? 9.119 33.475 11.344 1.00 23.18 198 LEU A O 1
ATOM 1592 N N . THR A 1 211 ? 7.670 31.881 10.716 1.00 24.11 199 THR A N 1
ATOM 1593 C CA . THR A 1 211 ? 6.679 32.306 11.696 1.00 25.80 199 THR A CA 1
ATOM 1594 C C . THR A 1 211 ? 7.226 32.264 13.116 1.00 22.17 199 THR A C 1
ATOM 1595 O O . THR A 1 211 ? 7.035 33.222 13.862 1.00 20.93 199 THR A O 1
ATOM 1599 N N . GLU A 1 212 ? 7.865 31.156 13.494 1.00 21.93 200 GLU A N 1
ATOM 1600 C CA . GLU A 1 212 ? 8.464 31.033 14.835 1.00 20.69 200 GLU A CA 1
ATOM 1601 C C . GLU A 1 212 ? 9.550 32.065 15.073 1.00 19.99 200 GLU A C 1
ATOM 1602 O O . GLU A 1 212 ? 9.629 32.653 16.162 1.00 19.32 200 GLU A O 1
ATOM 1605 N N . LEU A 1 213 ? 10.382 32.307 14.056 1.00 18.10 201 LEU A N 1
ATOM 1606 C CA . LEU A 1 213 ? 11.390 33.364 14.180 1.00 18.69 201 LEU A CA 1
ATOM 1607 C C . LEU A 1 213 ? 10.755 34.751 14.370 1.00 19.59 201 LEU A C 1
ATOM 1608 O O . LEU A 1 213 ? 11.227 35.545 15.159 1.00 18.30 201 LEU A O 1
ATOM 1613 N N . GLN A 1 214 ? 9.692 35.031 13.628 1.00 17.87 202 GLN A N 1
ATOM 1614 C CA . GLN A 1 214 ? 8.984 36.306 13.734 1.00 17.68 202 GLN A CA 1
ATOM 1615 C C . GLN A 1 214 ? 8.352 36.484 15.098 1.00 16.34 202 GLN A C 1
ATOM 1616 O O . GLN A 1 214 ? 8.338 37.590 15.626 1.00 19.23 202 GLN A O 1
ATOM 1622 N N . GLN A 1 215 ? 7.802 35.409 15.654 1.00 17.13 203 GLN A N 1
ATOM 1623 C CA . GLN A 1 215 ? 7.184 35.464 16.985 1.00 18.25 203 GLN A CA 1
ATOM 1624 C C . GLN A 1 215 ? 8.202 35.790 18.083 1.00 18.14 203 GLN A C 1
ATOM 1625 O O . GLN A 1 215 ? 7.949 36.609 18.993 1.00 17.50 203 GLN A O 1
ATOM 1631 N N . ARG A 1 216 ? 9.373 35.165 17.990 1.00 16.97 204 ARG A N 1
ATOM 1632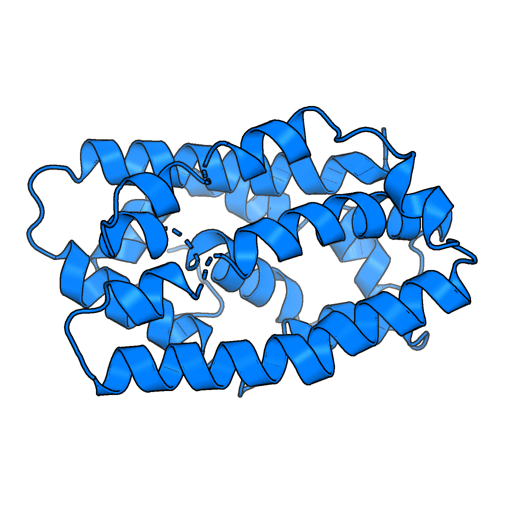 C CA . ARG A 1 216 ? 10.482 35.490 18.858 1.00 15.63 204 ARG A CA 1
ATOM 1633 C C . ARG A 1 216 ? 10.910 36.951 18.704 1.00 15.23 204 ARG A C 1
ATOM 1634 O O . ARG A 1 216 ? 11.116 37.672 19.685 1.00 16.73 204 ARG A O 1
ATOM 1642 N N . TRP A 1 217 ? 11.093 37.345 17.450 1.00 15.94 205 TRP A N 1
ATOM 1643 C CA . TRP A 1 217 ? 11.534 38.692 17.074 1.00 15.36 205 TRP A CA 1
ATOM 1644 C C . TRP A 1 217 ? 10.604 39.724 17.685 1.00 15.07 205 TRP A C 1
ATOM 1645 O O . TRP A 1 217 ? 11.020 40.625 18.432 1.00 15.74 205 TRP A O 1
ATOM 1656 N N . ASN A 1 218 ? 9.307 39.594 17.392 1.00 15.61 206 ASN A N 1
ATOM 1657 C CA . ASN A 1 218 ? 8.365 40.589 17.854 1.00 15.77 206 ASN A CA 1
ATOM 1658 C C . ASN A 1 218 ? 8.340 40.674 19.379 1.00 14.79 206 ASN A C 1
ATOM 1659 O O . ASN A 1 218 ? 8.233 41.768 19.959 1.00 17.58 206 ASN A O 1
ATOM 1664 N N . GLN A 1 219 ? 8.419 39.528 20.055 1.00 15.41 207 GLN A N 1
ATOM 1665 C CA . GLN A 1 219 ? 8.380 39.514 21.503 1.00 16.67 207 GLN A CA 1
ATOM 1666 C C . GLN A 1 219 ? 9.624 40.178 22.103 1.00 15.83 207 GLN A C 1
ATOM 1667 O O . GLN A 1 219 ? 9.532 40.908 23.103 1.00 15.79 207 GLN A O 1
ATOM 1673 N N . ALA A 1 220 ? 10.771 39.954 21.478 1.00 16.62 208 ALA A N 1
ATOM 1674 C CA . ALA A 1 220 ? 12.039 40.511 21.966 1.00 17.00 208 ALA A CA 1
ATOM 1675 C C . ALA A 1 220 ? 12.061 42.019 21.778 1.00 17.92 208 ALA A C 1
ATOM 1676 O O . ALA A 1 220 ? 12.437 42.744 22.692 1.00 16.62 208 ALA A O 1
ATOM 1678 N N . VAL A 1 221 ? 11.554 42.510 20.654 1.00 15.30 209 VAL A N 1
ATOM 1679 C CA . VAL A 1 221 ? 11.507 43.988 20.476 1.00 16.33 209 VAL A CA 1
ATOM 1680 C C . VAL A 1 221 ? 10.572 44.598 21.529 1.00 18.66 209 VAL A C 1
ATOM 1681 O O . VAL A 1 221 ? 10.874 45.639 22.120 1.00 18.31 209 VAL A O 1
ATOM 1685 N N . ALA A 1 222 ? 9.436 43.942 21.793 1.00 15.54 210 ALA A N 1
ATOM 1686 C CA . ALA A 1 222 ? 8.493 44.430 22.805 1.00 16.47 210 ALA A CA 1
ATOM 1687 C C . ALA A 1 222 ? 9.154 44.521 24.161 1.00 14.84 210 ALA A C 1
ATOM 1688 O O . ALA A 1 222 ? 8.932 45.492 24.906 1.00 18.32 210 ALA A O 1
ATOM 1690 N N . LEU A 1 223 ? 9.975 43.515 24.481 1.00 15.55 211 LEU A N 1
ATOM 1691 C CA . LEU A 1 223 ? 10.665 43.456 25.762 1.00 17.29 211 LEU A CA 1
ATOM 1692 C C . LEU A 1 223 ? 11.759 44.514 25.868 1.00 17.83 211 LEU A C 1
ATOM 1693 O O . LEU A 1 223 ? 11.936 45.095 26.936 1.00 20.41 211 LEU A O 1
ATOM 1698 N N . GLU A 1 224 ? 12.433 44.803 24.762 1.00 20.35 212 GLU A N 1
ATOM 1699 C CA . GLU A 1 224 ? 13.427 45.896 24.743 1.00 19.08 212 GLU A CA 1
ATOM 1700 C C . GLU A 1 224 ? 12.769 47.226 25.112 1.00 18.91 212 GLU A C 1
ATOM 1701 O O . GLU A 1 224 ? 13.291 48.011 25.915 1.00 20.72 212 GLU A O 1
ATOM 1707 N N . LEU A 1 225 ? 11.625 47.509 24.507 1.00 19.37 213 LEU A N 1
ATOM 1708 C CA . LEU A 1 225 ? 10.871 48.704 24.832 1.00 18.98 213 LEU A CA 1
ATOM 1709 C C . LEU A 1 225 ? 10.462 48.731 26.303 1.00 20.71 213 LEU A C 1
ATOM 1710 O O . LEU A 1 225 ? 10.648 49.723 27.001 1.00 20.60 213 LEU A O 1
ATOM 1715 N N . ALA A 1 226 ? 9.905 47.640 26.798 1.00 18.31 214 ALA A N 1
ATOM 1716 C CA . ALA A 1 226 ? 9.465 47.555 28.198 1.00 18.73 214 ALA A CA 1
ATOM 1717 C C . ALA A 1 226 ? 10.616 47.713 29.188 1.00 18.11 214 ALA A C 1
ATOM 1718 O O . ALA A 1 226 ? 10.429 48.272 30.290 1.00 21.53 214 ALA A O 1
ATOM 1720 N N . PHE A 1 227 ? 11.775 47.220 28.789 1.00 18.59 215 PHE A N 1
ATOM 1721 C CA . PHE A 1 227 ? 12.962 47.259 29.636 1.00 19.64 215 PHE A CA 1
ATOM 1722 C C . PHE A 1 227 ? 13.359 48.712 29.977 1.00 18.23 215 PHE A C 1
ATOM 1723 O O . PHE A 1 227 ? 13.714 49.017 31.116 1.00 21.25 215 PHE A O 1
ATOM 1731 N N . PHE A 1 228 ? 13.235 49.616 29.009 1.00 18.44 216 PHE A N 1
ATOM 1732 C CA . PHE A 1 228 ? 13.559 51.021 29.245 1.00 18.33 216 PHE A CA 1
ATOM 1733 C C . PHE A 1 228 ? 12.681 51.683 30.299 1.00 22.42 216 PHE A C 1
ATOM 1734 O O . PHE A 1 228 ? 13.070 52.679 30.911 1.00 23.87 216 PHE A O 1
ATOM 1742 N N . ASP A 1 229 ? 11.487 51.156 30.517 1.00 24.17 217 ASP A N 1
ATOM 1743 C CA . ASP A 1 229 ? 10.643 51.669 31.592 1.00 29.93 217 ASP A CA 1
ATOM 1744 C C . ASP A 1 229 ? 11.042 51.201 33.009 1.00 29.89 217 ASP A C 1
ATOM 1745 O O . ASP A 1 229 ? 10.657 51.825 33.986 1.00 34.18 217 ASP A O 1
ATOM 1750 N N . ILE A 1 230 ? 11.879 50.175 33.112 1.00 33.32 218 ILE A N 1
ATOM 1751 C CA . ILE A 1 230 ? 12.289 49.585 34.409 1.00 33.60 218 ILE A CA 1
ATOM 1752 C C . ILE A 1 230 ? 12.748 50.622 35.452 1.00 36.18 218 ILE A C 1
ATOM 1753 O O . ILE A 1 230 ? 12.267 50.622 36.590 1.00 36.93 218 ILE A O 1
ATOM 1758 N N . GLY A 1 231 ? 13.665 51.497 35.059 1.00 34.12 219 GLY A N 1
ATOM 1759 C CA . GLY A 1 231 ? 14.192 52.518 35.971 1.00 34.10 219 GLY A CA 1
ATOM 1760 C C . GLY A 1 231 ? 13.189 53.598 36.367 1.00 33.00 219 GLY A C 1
ATOM 1761 O O . GLY A 1 231 ? 13.413 54.290 37.364 1.00 34.20 219 GLY A O 1
ATOM 1762 N N . TYR A 1 232 ? 12.106 53.761 35.597 1.00 31.59 220 TYR A N 1
ATOM 1763 C CA . TYR A 1 232 ? 11.077 54.784 35.860 1.00 34.38 220 TYR A CA 1
ATOM 1764 C C . TYR A 1 232 ? 9.895 54.265 36.689 1.00 38.40 220 TYR A C 1
ATOM 1765 O O . TYR A 1 232 ? 8.997 55.040 37.030 1.00 40.93 220 TYR A O 1
ATOM 1774 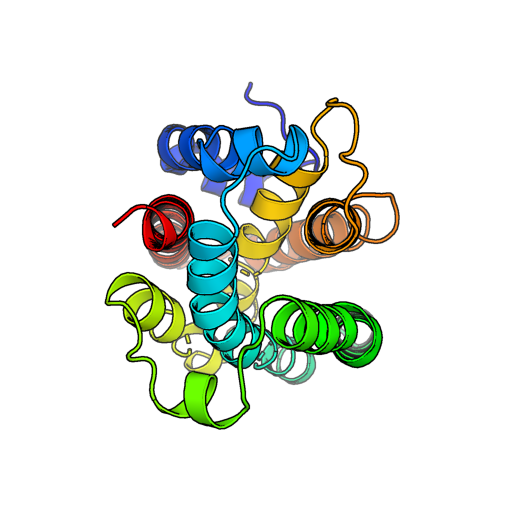N N . ASP A 1 233 ? 9.904 52.976 37.030 1.00 42.60 221 ASP A N 1
ATOM 1775 C CA . ASP A 1 233 ? 8.768 52.338 37.722 1.00 43.14 221 ASP A CA 1
ATOM 1776 C C . ASP A 1 233 ? 8.520 52.918 39.115 1.00 46.84 221 ASP A C 1
ATOM 1777 O O . ASP A 1 233 ? 9.453 53.041 39.914 1.00 49.87 221 ASP A O 1
#

CATH classification: 1.20.910.10